Protein AF-0000000079292315 (afdb_homodimer)

Organism: Patiria miniata (NCBI:txid46514)

Nearest PDB structures (foldseek):
  5f2q-assembly1_B  TM=8.464E-01  e=1.801E-10  Bothrops jararacussu
  1wmy-assembly1_A  TM=8.503E-01  e=5.048E-10  Pseudocnus echinatus
  1jzn-assembly2_A  TM=8.333E-01  e=4.438E-10  Crotalus atrox
  4wqq-assembly2_D  TM=8.462E-01  e=4.512E-09  Pseudocnus echinatus
  7qsr-assembly1_A  TM=7.617E-01  e=4.663E-07  Homo sapiens

Solvent-accessible surface area (backbone atoms only — not comparable to full-atom values): 18962 Å² total; per-residue (Å²): 135,84,81,80,78,76,78,76,74,76,73,58,67,44,70,68,56,82,43,64,58,37,48,58,90,82,36,45,61,44,78,37,97,80,67,74,35,46,17,35,32,78,42,64,73,52,32,35,48,53,55,43,42,40,48,20,42,75,72,65,32,16,21,27,74,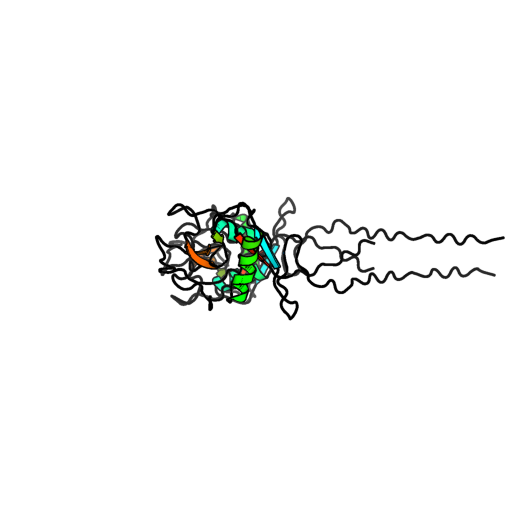56,72,42,71,67,43,45,51,56,64,36,47,64,45,60,79,35,69,76,46,88,44,53,69,36,30,37,39,20,39,30,18,56,91,42,82,89,51,42,21,27,59,72,67,59,49,68,64,87,42,85,50,56,32,92,81,36,68,65,46,71,90,70,25,29,23,32,32,31,29,44,84,78,59,31,29,40,52,33,45,35,47,64,85,87,49,89,39,71,60,27,15,33,32,29,25,28,73,50,40,67,43,73,54,65,54,78,69,134,84,80,78,78,74,79,74,74,75,73,54,67,48,71,66,56,80,42,64,57,37,50,59,90,83,36,44,61,43,78,37,97,80,67,76,34,46,16,36,32,77,42,68,73,54,31,34,49,53,55,44,41,41,48,20,41,75,73,66,31,17,22,27,75,56,72,39,72,67,43,44,52,56,65,37,45,63,48,58,77,35,70,75,47,86,45,53,69,36,29,38,38,20,38,31,19,56,90,41,82,89,49,43,22,27,59,72,69,60,49,68,64,87,44,84,50,57,32,91,81,37,67,65,46,71,90,70,24,30,24,32,32,30,30,44,84,78,60,31,29,39,52,34,47,34,47,64,83,88,50,91,39,72,58,26,14,35,32,30,26,28,72,50,40,67,43,73,55,65,54,78,63

Structure (mmCIF, N/CA/C/O backbone):
data_AF-0000000079292315-model_v1
#
loop_
_entity.id
_entity.type
_entity.pdbx_description
1 polymer 'C-type lectin domain-containing protein'
#
loop_
_atom_site.group_PDB
_atom_site.id
_atom_site.type_symbol
_atom_site.label_atom_id
_atom_site.label_alt_id
_atom_site.label_comp_id
_atom_site.label_asym_id
_atom_site.label_entity_id
_atom_site.label_seq_id
_atom_site.pdbx_PDB_ins_code
_atom_site.Cartn_x
_atom_site.Cartn_y
_atom_site.Cartn_z
_atom_site.occupancy
_atom_site.B_iso_or_equiv
_atom_site.auth_seq_id
_atom_site.auth_comp_id
_atom_site.auth_asym_id
_atom_site.auth_atom_id
_atom_site.pdbx_PDB_model_num
ATOM 1 N N . MET A 1 1 ? 72.312 17.812 -10.516 1 36 1 MET A N 1
ATOM 2 C CA . MET A 1 1 ? 71.375 17.094 -11.32 1 36 1 MET A CA 1
ATOM 3 C C . MET A 1 1 ? 70.125 16.766 -10.492 1 36 1 MET A C 1
ATOM 5 O O . MET A 1 1 ? 70.188 15.984 -9.539 1 36 1 MET A O 1
ATOM 9 N N . MET A 1 2 ? 69.25 17.781 -10.25 1 46.53 2 MET A N 1
ATOM 10 C CA . MET A 1 2 ? 68 17.828 -9.523 1 46.53 2 MET A CA 1
ATOM 11 C C . MET A 1 2 ? 67 16.859 -10.133 1 46.53 2 MET A C 1
ATOM 13 O O . MET A 1 2 ? 66.688 16.922 -11.328 1 46.53 2 MET A O 1
ATOM 17 N N . ASN A 1 3 ? 66.938 15.516 -9.719 1 44.06 3 ASN A N 1
ATOM 18 C CA . ASN A 1 3 ? 66 14.484 -10.055 1 44.06 3 ASN A CA 1
ATOM 19 C C . ASN A 1 3 ? 64.562 14.953 -9.797 1 44.06 3 ASN A C 1
ATOM 21 O O . ASN A 1 3 ? 64.188 15.258 -8.664 1 44.06 3 ASN A O 1
ATOM 25 N N . ARG A 1 4 ? 63.875 15.609 -10.82 1 43.62 4 ARG A N 1
ATOM 26 C CA . ARG A 1 4 ? 62.438 15.875 -10.852 1 43.62 4 ARG A CA 1
ATOM 27 C C . ARG A 1 4 ? 61.656 14.594 -10.656 1 43.62 4 ARG A C 1
ATOM 29 O O . ARG A 1 4 ? 61.719 13.688 -11.484 1 43.62 4 ARG A O 1
ATOM 36 N N . VAL A 1 5 ? 61.438 14.086 -9.422 1 45.72 5 VAL A N 1
ATOM 37 C CA . VAL A 1 5 ? 60.438 13.055 -9.141 1 45.72 5 VAL A CA 1
ATOM 38 C C . VAL A 1 5 ? 59.062 13.492 -9.664 1 45.72 5 VAL A C 1
ATOM 40 O O . VAL A 1 5 ? 58.531 14.5 -9.219 1 45.72 5 VAL A O 1
ATOM 43 N N . LEU A 1 6 ? 58.781 13.32 -10.961 1 42.28 6 LEU A N 1
ATOM 44 C CA . LEU A 1 6 ? 57.406 13.5 -11.445 1 42.28 6 LEU A CA 1
ATOM 45 C C . LEU A 1 6 ? 56.438 12.586 -10.695 1 42.28 6 LEU A C 1
ATOM 47 O O . LEU A 1 6 ? 56.625 11.367 -10.672 1 42.28 6 LEU A O 1
ATOM 51 N N . ILE A 1 7 ? 55.812 13.047 -9.625 1 47.59 7 ILE A N 1
ATOM 52 C CA . ILE A 1 7 ? 54.688 12.391 -8.953 1 47.59 7 ILE A CA 1
ATOM 53 C C . ILE A 1 7 ? 53.562 12.195 -9.938 1 47.59 7 ILE A C 1
ATOM 55 O O . ILE A 1 7 ? 53 13.164 -10.461 1 47.59 7 ILE A O 1
ATOM 59 N N . PHE A 1 8 ? 53.562 11.086 -10.75 1 42.81 8 PHE A N 1
ATOM 60 C CA . PHE A 1 8 ? 52.375 10.719 -11.508 1 42.81 8 PHE A CA 1
ATOM 61 C C . PHE A 1 8 ? 51.188 10.492 -10.578 1 42.81 8 PHE A C 1
ATOM 63 O O . PHE A 1 8 ? 51.188 9.586 -9.742 1 42.81 8 PHE A O 1
ATOM 70 N N . SER A 1 9 ? 50.438 11.523 -10.305 1 43.81 9 SER A N 1
ATOM 71 C CA . SER A 1 9 ? 49.156 11.344 -9.672 1 43.81 9 SER A CA 1
ATOM 72 C C . SER A 1 9 ? 48.281 10.391 -10.469 1 43.81 9 SER A C 1
ATOM 74 O O . SER A 1 9 ? 47.938 10.656 -11.625 1 43.81 9 SER A O 1
ATOM 76 N N . VAL A 1 10 ? 48.406 9.047 -10.273 1 43.81 10 VAL A N 1
ATOM 77 C CA . VAL A 1 10 ? 47.438 8.102 -10.805 1 43.81 10 VAL A CA 1
ATOM 78 C C . VAL A 1 10 ? 46.031 8.586 -10.469 1 43.81 10 VAL A C 1
ATOM 80 O O . VAL A 1 10 ? 45.656 8.664 -9.305 1 43.81 10 VAL A O 1
ATOM 83 N N . LEU A 1 11 ? 45.5 9.484 -11.289 1 44.47 11 LEU A N 1
ATOM 84 C CA . LEU A 1 11 ? 44.062 9.727 -11.25 1 44.47 11 LEU A CA 1
ATOM 85 C C . LEU A 1 11 ? 43.281 8.414 -11.281 1 44.47 11 LEU A C 1
ATOM 87 O O . LEU A 1 11 ? 43.281 7.711 -12.289 1 44.47 11 LEU A O 1
ATOM 91 N N . MET A 1 12 ? 43.281 7.688 -10.227 1 41.59 12 MET A N 1
ATOM 92 C CA . MET A 1 12 ? 42.312 6.605 -10.125 1 41.59 12 MET A CA 1
ATOM 93 C C . MET A 1 12 ? 40.938 7.074 -10.57 1 41.59 12 MET A C 1
ATOM 95 O O . MET A 1 12 ? 40.281 7.848 -9.867 1 41.59 12 MET A O 1
ATOM 99 N N . ALA A 1 13 ? 40.75 7.348 -11.828 1 41.5 13 ALA A N 1
ATOM 100 C CA . ALA A 1 13 ? 39.406 7.457 -12.344 1 41.5 13 ALA A CA 1
ATOM 101 C C . ALA A 1 13 ? 38.562 6.258 -11.922 1 41.5 13 ALA A C 1
ATOM 103 O O . ALA A 1 13 ? 38.781 5.141 -12.391 1 41.5 13 ALA A O 1
ATOM 104 N N . ALA A 1 14 ? 38.188 6.234 -10.625 1 43.25 14 ALA A N 1
ATOM 105 C CA . ALA A 1 14 ? 37.125 5.27 -10.289 1 43.25 14 ALA A CA 1
ATOM 106 C C . ALA A 1 14 ? 36.031 5.254 -11.352 1 43.25 14 ALA A C 1
ATOM 108 O O . ALA A 1 14 ? 35.312 6.238 -11.523 1 43.25 14 ALA A O 1
ATOM 109 N N . LEU A 1 15 ? 36.25 4.699 -12.508 1 43.41 15 LEU A N 1
ATOM 110 C CA . LEU A 1 15 ? 35.125 4.414 -13.422 1 43.41 15 LEU A CA 1
ATOM 111 C C . LEU A 1 15 ? 33.938 3.875 -12.664 1 43.41 15 LEU A C 1
ATOM 113 O O . LEU A 1 15 ? 33.938 2.74 -12.18 1 43.41 15 LEU A O 1
ATOM 117 N N . CYS A 1 16 ? 33.344 4.688 -11.789 1 44.44 16 CYS A N 1
ATOM 118 C CA . CYS A 1 16 ? 32 4.266 -11.414 1 44.44 16 CYS A CA 1
ATOM 119 C C . CYS A 1 16 ? 31.25 3.732 -12.625 1 44.44 16 CYS A C 1
ATOM 121 O O . CYS A 1 16 ? 30.859 4.496 -13.5 1 44.44 16 CYS A O 1
ATOM 123 N N . ALA A 1 17 ? 31.688 2.594 -13.25 1 45.34 17 ALA A N 1
ATOM 124 C CA . ALA A 1 17 ? 30.922 1.979 -14.328 1 45.34 17 ALA A CA 1
ATOM 125 C C . ALA A 1 17 ? 29.422 2.201 -14.133 1 45.34 17 ALA A C 1
ATOM 127 O O . ALA A 1 17 ? 28.938 2.256 -12.992 1 45.34 17 ALA A O 1
ATOM 128 N N . LEU A 1 18 ? 28.766 2.725 -15.07 1 49.47 18 LEU A N 1
ATOM 129 C CA . LEU A 1 18 ? 27.312 2.746 -15.219 1 49.47 18 LEU A CA 1
ATOM 130 C C . LEU A 1 18 ? 26.688 1.568 -14.492 1 49.47 18 LEU A C 1
ATOM 132 O O . LEU A 1 18 ? 26.844 0.418 -14.906 1 49.47 18 LEU A O 1
ATOM 136 N N . ALA A 1 19 ? 26.766 1.626 -13.219 1 52.38 19 ALA A N 1
ATOM 137 C CA . ALA A 1 19 ? 26.156 0.569 -12.422 1 52.38 19 ALA A CA 1
ATOM 138 C C . ALA A 1 19 ? 24.812 0.144 -13.016 1 52.38 19 ALA A C 1
ATOM 140 O O . ALA A 1 19 ? 23.922 0.977 -13.227 1 52.38 19 ALA A O 1
ATOM 141 N N . SER A 1 20 ? 24.719 -0.778 -14.07 1 60.19 20 SER A N 1
ATOM 142 C CA . SER A 1 20 ? 23.469 -1.367 -14.562 1 60.19 20 SER A CA 1
ATOM 143 C C . SER A 1 20 ? 22.531 -1.687 -13.414 1 60.19 20 SER A C 1
ATOM 145 O O . SER A 1 20 ? 22.953 -2.186 -12.375 1 60.19 20 SER A O 1
ATOM 147 N N . ALA A 1 21 ? 21.281 -1.033 -13.461 1 70.62 21 ALA A N 1
ATOM 148 C CA . ALA A 1 21 ? 20.234 -1.377 -12.492 1 70.62 21 ALA A CA 1
ATOM 149 C C . ALA A 1 21 ? 20 -2.883 -12.461 1 70.62 21 ALA A C 1
ATOM 151 O O . ALA A 1 21 ? 19.875 -3.521 -13.516 1 70.62 21 ALA A O 1
ATOM 152 N N . GLY A 1 22 ? 20.344 -3.545 -11.477 1 82.19 22 GLY A N 1
ATOM 153 C CA . GLY A 1 22 ? 20.031 -4.953 -11.273 1 82.19 22 GLY A CA 1
ATOM 154 C C . GLY A 1 22 ? 19.125 -5.203 -10.086 1 82.19 22 GLY A C 1
ATOM 155 O O . GLY A 1 22 ? 18.672 -4.258 -9.438 1 82.19 22 GLY A O 1
ATOM 156 N N . CYS A 1 23 ? 18.703 -6.48 -10.078 1 89.38 23 CYS A N 1
ATOM 157 C CA . CYS A 1 23 ? 17.828 -6.848 -8.969 1 89.38 23 CYS A CA 1
ATOM 158 C C . CYS A 1 23 ? 18.641 -7.055 -7.688 1 89.38 23 CYS A C 1
ATOM 160 O O . CYS A 1 23 ? 19.766 -7.551 -7.727 1 89.38 23 CYS A O 1
ATOM 162 N N . PRO A 1 24 ? 18.109 -6.547 -6.539 1 86.94 24 PRO A N 1
ATOM 163 C CA . PRO A 1 24 ? 18.75 -6.887 -5.262 1 86.94 24 PRO A CA 1
ATOM 164 C C . PRO A 1 24 ? 18.938 -8.391 -5.074 1 86.94 24 PRO A C 1
ATOM 166 O O . PRO A 1 24 ? 18.297 -9.188 -5.773 1 86.94 24 PRO A O 1
ATOM 169 N N . GLU A 1 25 ? 19.766 -8.703 -4.137 1 87.06 25 GLU A N 1
ATOM 170 C CA . GLU A 1 25 ? 20.031 -10.109 -3.85 1 87.06 25 GLU A CA 1
ATOM 171 C C . GLU A 1 25 ? 18.734 -10.844 -3.516 1 87.06 25 GLU A C 1
ATOM 173 O O . GLU A 1 25 ? 17.891 -10.336 -2.768 1 87.06 25 GLU A O 1
ATOM 178 N N . GLY A 1 26 ? 18.547 -12.031 -4.055 1 91.12 26 GLY A N 1
ATOM 179 C CA . GLY A 1 26 ? 17.391 -12.867 -3.777 1 91.12 26 GLY A C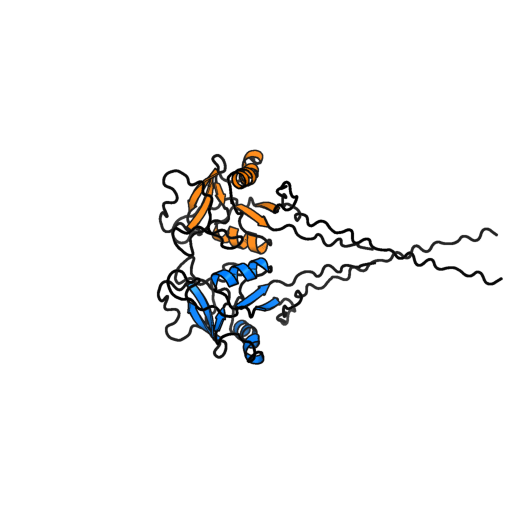A 1
ATOM 180 C C . GLY A 1 26 ? 16.25 -12.672 -4.762 1 91.12 26 GLY A C 1
ATOM 181 O O . GLY A 1 26 ? 15.352 -13.5 -4.855 1 91.12 26 GLY A O 1
ATOM 182 N N . TYR A 1 27 ? 16.328 -11.523 -5.379 1 92.62 27 TYR A N 1
ATOM 183 C CA . TYR A 1 27 ? 15.305 -11.266 -6.387 1 92.62 27 TYR A CA 1
ATOM 184 C C . TYR A 1 27 ? 15.758 -11.758 -7.758 1 92.62 27 TYR A C 1
ATOM 186 O O . TYR A 1 27 ? 16.938 -11.688 -8.086 1 92.62 27 TYR A O 1
ATOM 194 N N . THR A 1 28 ? 14.812 -12.266 -8.5 1 91.44 28 THR A N 1
ATOM 195 C CA . THR A 1 28 ? 15.031 -12.719 -9.867 1 91.44 28 THR A CA 1
ATOM 196 C C . THR A 1 28 ? 14.484 -11.703 -10.867 1 91.44 28 THR A C 1
ATOM 198 O O . THR A 1 28 ? 13.336 -11.266 -10.766 1 91.44 28 THR A O 1
ATOM 201 N N . GLN A 1 29 ? 15.32 -11.312 -11.781 1 90.69 29 GLN A N 1
ATOM 202 C CA . GLN A 1 29 ? 14.875 -10.359 -12.789 1 90.69 29 GLN A CA 1
ATOM 203 C C . GLN A 1 29 ? 14.18 -11.062 -13.945 1 90.69 29 GLN A C 1
ATOM 205 O O . GLN A 1 29 ? 14.688 -12.055 -14.477 1 90.69 29 GLN A O 1
ATOM 210 N N . ARG A 1 30 ? 12.938 -10.555 -14.148 1 89.19 30 ARG A N 1
ATOM 211 C CA . ARG A 1 30 ? 12.281 -11.062 -15.352 1 89.19 30 ARG A CA 1
ATOM 212 C C . ARG A 1 30 ? 12.914 -10.469 -16.609 1 89.19 30 ARG A C 1
ATOM 214 O O . ARG A 1 30 ? 12.992 -9.242 -16.75 1 89.19 30 ARG A O 1
ATOM 221 N N . ASN A 1 31 ? 13.617 -11.211 -17.297 1 75.06 31 ASN A N 1
ATOM 222 C CA . ASN A 1 31 ? 14.258 -10.727 -18.516 1 75.06 31 ASN A CA 1
ATOM 223 C C . ASN A 1 31 ? 13.25 -10.523 -19.641 1 75.06 31 ASN A C 1
ATOM 225 O O . ASN A 1 31 ? 12.453 -11.414 -19.938 1 75.06 31 ASN A O 1
ATOM 229 N N . TRP A 1 32 ? 12.828 -9.25 -19.766 1 64.44 32 TRP A N 1
ATOM 230 C CA . TRP A 1 32 ? 12.078 -8.922 -20.984 1 64.44 32 TRP A CA 1
ATOM 231 C C . TRP A 1 32 ? 13.023 -8.641 -22.141 1 64.44 32 TRP A C 1
ATOM 233 O O . TRP A 1 32 ? 14.195 -8.328 -21.938 1 64.44 32 TRP A O 1
ATOM 243 N N . PRO A 1 33 ? 12.602 -9.055 -23.281 1 54.91 33 PRO A N 1
ATOM 244 C CA . PRO A 1 33 ? 13.484 -8.758 -24.406 1 54.91 33 PRO A CA 1
ATOM 245 C C . PRO A 1 33 ? 14.156 -7.391 -24.297 1 54.91 33 PRO A C 1
ATOM 247 O O . PRO A 1 33 ? 15.312 -7.227 -24.688 1 54.91 33 PRO A O 1
ATOM 250 N N . ASP A 1 34 ? 13.43 -6.508 -23.828 1 51.81 34 ASP A N 1
ATOM 251 C CA . ASP A 1 34 ? 14.039 -5.18 -23.766 1 51.81 34 ASP A CA 1
ATOM 252 C C . ASP A 1 34 ? 14.758 -4.961 -22.438 1 51.81 34 ASP A C 1
ATOM 254 O O . ASP A 1 34 ? 15.281 -3.873 -22.188 1 51.81 34 ASP A O 1
ATOM 258 N N . GLN A 1 35 ? 15.203 -5.914 -21.719 1 52.06 35 GLN A N 1
ATOM 259 C CA . GLN A 1 35 ? 16.062 -5.945 -20.531 1 52.06 35 GLN A CA 1
ATOM 260 C C . GLN A 1 35 ? 15.484 -5.09 -19.406 1 52.06 35 GLN A C 1
ATOM 262 O O . GLN A 1 35 ? 16.188 -4.754 -18.453 1 52.06 35 GLN A O 1
ATOM 267 N N . HIS A 1 36 ? 14.242 -4.66 -19.406 1 64.25 36 HIS A N 1
ATOM 268 C CA . HIS A 1 36 ? 13.75 -3.713 -18.406 1 64.25 36 HIS A CA 1
ATOM 269 C C . HIS A 1 36 ? 12.742 -4.367 -17.469 1 64.25 36 HIS A C 1
ATOM 271 O O . HIS A 1 36 ? 11.945 -3.678 -16.828 1 64.25 36 HIS A O 1
ATOM 277 N N . GLY A 1 37 ? 13.008 -5.699 -17.219 1 86.5 37 GLY A N 1
ATOM 278 C CA . GLY A 1 37 ? 11.961 -6.363 -16.453 1 86.5 37 GLY A CA 1
ATOM 279 C C . GLY A 1 37 ? 12.062 -6.125 -14.961 1 86.5 37 GLY A C 1
ATOM 280 O O . GLY A 1 37 ? 13.133 -5.777 -14.461 1 86.5 37 GLY A O 1
ATOM 281 N N . ASN A 1 38 ? 11.039 -6.277 -14.281 1 92.44 38 ASN A N 1
ATOM 282 C CA . ASN A 1 38 ? 10.977 -6.145 -12.828 1 92.44 38 ASN A CA 1
ATOM 283 C C . ASN A 1 38 ? 11.648 -7.324 -12.125 1 92.44 38 ASN A C 1
ATOM 285 O O . ASN A 1 38 ? 12.016 -8.305 -12.773 1 92.44 38 ASN A O 1
ATOM 289 N N . CYS A 1 39 ? 11.906 -7.133 -10.859 1 94.5 39 CYS A N 1
ATOM 290 C CA . CYS A 1 39 ? 12.5 -8.141 -9.984 1 94.5 39 CYS A CA 1
ATOM 291 C C . CYS A 1 39 ? 11.43 -8.828 -9.141 1 94.5 39 CYS A C 1
ATOM 293 O O . CYS A 1 39 ? 10.531 -8.172 -8.617 1 94.5 39 CYS A O 1
ATOM 295 N N . TYR A 1 40 ? 11.555 -10.164 -9.047 1 95.31 40 TYR A N 1
ATOM 296 C CA . TYR A 1 40 ? 10.555 -10.945 -8.336 1 95.31 40 TYR A CA 1
ATOM 297 C C . TYR A 1 40 ? 11.211 -11.844 -7.293 1 95.31 40 TYR A C 1
ATOM 299 O O . TYR A 1 40 ? 12.297 -12.383 -7.52 1 95.31 40 TYR A O 1
ATOM 307 N N . LYS A 1 41 ? 10.547 -12.047 -6.188 1 94.75 41 LYS A N 1
ATOM 308 C CA . LYS A 1 41 ? 11.008 -12.969 -5.148 1 94.75 41 LYS A CA 1
ATOM 309 C C . LYS A 1 41 ? 9.828 -13.625 -4.438 1 94.75 41 LYS A C 1
ATOM 311 O O . LYS A 1 41 ? 8.844 -12.969 -4.117 1 94.75 41 LYS A O 1
ATOM 316 N N . VAL A 1 42 ? 9.953 -14.883 -4.258 1 94.19 42 VAL A N 1
ATOM 317 C CA . VAL A 1 42 ? 8.984 -15.625 -3.459 1 94.19 42 VAL A CA 1
ATOM 318 C C . VAL A 1 42 ? 9.398 -15.594 -1.988 1 9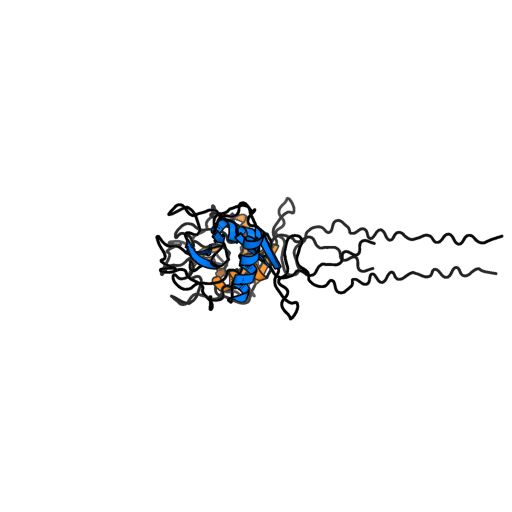4.19 42 VAL A C 1
ATOM 320 O O . VAL A 1 42 ? 10.555 -15.867 -1.656 1 94.19 42 VAL A O 1
ATOM 323 N N . PHE A 1 43 ? 8.492 -15.219 -1.194 1 94.19 43 PHE A N 1
ATOM 324 C CA . PHE A 1 43 ? 8.688 -15.344 0.246 1 94.19 43 PHE A CA 1
ATOM 325 C C . PHE A 1 43 ? 7.895 -16.516 0.797 1 94.19 43 PHE A C 1
ATOM 327 O O . PHE A 1 43 ? 6.672 -16.578 0.664 1 94.19 43 PHE A O 1
ATOM 334 N N . LYS A 1 44 ? 8.602 -17.375 1.442 1 90.38 44 LYS A N 1
ATOM 335 C CA . LYS A 1 44 ? 8.039 -18.656 1.825 1 90.38 44 LYS A CA 1
ATOM 336 C C . LYS A 1 44 ? 7.43 -18.594 3.223 1 90.38 44 LYS A C 1
ATOM 338 O O . LYS A 1 44 ? 6.734 -19.531 3.645 1 90.38 44 LYS A O 1
ATOM 343 N N . ASN A 1 45 ? 7.699 -17.562 3.941 1 90.25 45 ASN A N 1
ATOM 344 C CA . ASN A 1 45 ? 7.016 -17.375 5.215 1 90.25 45 ASN A CA 1
ATOM 345 C C . ASN A 1 45 ? 5.547 -17 5.016 1 90.25 45 ASN A C 1
ATOM 347 O O . ASN A 1 45 ? 5.23 -15.875 4.645 1 90.25 45 ASN A O 1
ATOM 351 N N . ALA A 1 46 ? 4.742 -17.969 5.242 1 92.31 46 ALA A N 1
ATOM 352 C CA . ALA A 1 46 ? 3.311 -17.797 5.004 1 92.31 46 ALA A CA 1
ATOM 353 C C . ALA A 1 46 ? 2.754 -16.609 5.789 1 92.31 46 ALA A C 1
ATOM 355 O O . ALA A 1 46 ? 3.15 -16.375 6.93 1 92.31 46 ALA A O 1
ATOM 356 N N . ALA A 1 47 ? 1.895 -15.867 5.195 1 94.62 47 ALA A N 1
ATOM 357 C CA . ALA A 1 47 ? 1.266 -14.703 5.816 1 94.62 47 ALA A CA 1
ATOM 358 C C . ALA A 1 47 ? -0.14 -14.484 5.266 1 94.62 47 ALA A C 1
ATOM 360 O O . ALA A 1 47 ? -0.511 -15.062 4.242 1 94.62 47 ALA A O 1
ATOM 361 N N . LEU A 1 48 ? -0.909 -13.758 6.051 1 95.12 48 LEU A N 1
ATOM 362 C CA . LEU A 1 48 ? -2.143 -13.219 5.484 1 95.12 48 LEU A CA 1
ATOM 363 C C . LEU A 1 48 ? -1.842 -12.227 4.367 1 95.12 48 LEU A C 1
ATOM 365 O O . LEU A 1 48 ? -0.762 -11.633 4.336 1 95.12 48 LEU A O 1
ATOM 369 N N . TRP A 1 49 ? -2.764 -12.047 3.473 1 96.88 49 TRP A N 1
ATOM 370 C CA . TRP A 1 49 ? -2.541 -11.125 2.363 1 96.88 49 TRP A CA 1
ATOM 371 C C . TRP A 1 49 ? -2.15 -9.742 2.871 1 96.88 49 TRP A C 1
ATOM 373 O O . TRP A 1 49 ? -1.227 -9.117 2.346 1 96.88 49 TRP A O 1
ATOM 383 N N . PHE A 1 50 ? -2.891 -9.359 3.891 1 93.94 50 PHE A N 1
ATOM 384 C CA . PHE A 1 50 ? -2.678 -8.023 4.438 1 93.94 50 PHE A CA 1
ATOM 385 C C . PHE A 1 50 ? -1.241 -7.859 4.922 1 93.94 50 PHE A C 1
ATOM 387 O O . PHE A 1 50 ? -0.588 -6.859 4.621 1 93.94 50 PHE A O 1
ATOM 394 N N . HIS A 1 51 ? -0.734 -8.781 5.586 1 94.06 51 HIS A N 1
ATOM 395 C CA . HIS A 1 51 ? 0.638 -8.742 6.082 1 94.06 51 HIS A CA 1
ATOM 396 C C . HIS A 1 51 ? 1.64 -8.875 4.941 1 94.06 51 HIS A C 1
ATOM 398 O O . HIS A 1 51 ? 2.678 -8.211 4.941 1 94.06 51 HIS A O 1
ATOM 404 N N . ALA A 1 52 ? 1.335 -9.727 3.988 1 96.88 52 ALA A N 1
ATOM 405 C CA . ALA A 1 52 ? 2.197 -9.898 2.822 1 96.88 52 ALA A CA 1
ATOM 406 C C . ALA A 1 52 ? 2.352 -8.586 2.057 1 96.88 52 ALA A C 1
ATOM 408 O O . ALA A 1 52 ? 3.453 -8.234 1.621 1 96.88 52 ALA A O 1
ATOM 409 N N . ASP A 1 53 ? 1.248 -7.898 1.892 1 96.25 53 ASP A N 1
ATOM 410 C CA . ASP A 1 53 ? 1.264 -6.621 1.189 1 96.25 53 ASP A CA 1
ATOM 411 C C . ASP A 1 53 ? 2.193 -5.625 1.882 1 96.25 53 ASP A C 1
ATOM 413 O O . ASP A 1 53 ? 3.027 -4.992 1.231 1 96.25 53 ASP A O 1
ATOM 417 N N . HIS A 1 54 ? 2.084 -5.539 3.199 1 92.81 54 HIS A N 1
ATOM 418 C CA . HIS A 1 54 ? 2.922 -4.598 3.936 1 92.81 54 HIS A CA 1
ATOM 419 C C . HIS A 1 54 ? 4.379 -5.051 3.95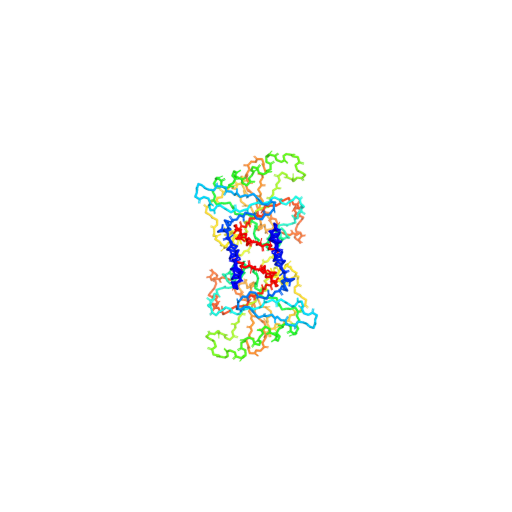3 1 92.81 54 HIS A C 1
ATOM 421 O O . HIS A 1 54 ? 5.289 -4.227 3.934 1 92.81 54 HIS A O 1
ATOM 427 N N . PHE A 1 55 ? 4.543 -6.332 3.984 1 94.31 55 PHE A N 1
ATOM 428 C CA . PHE A 1 55 ? 5.902 -6.859 3.947 1 94.31 55 PHE A CA 1
ATOM 429 C C . PHE A 1 55 ? 6.594 -6.477 2.645 1 94.31 55 PHE A C 1
ATOM 431 O O . PHE A 1 55 ? 7.727 -5.984 2.656 1 94.31 55 PHE A O 1
ATOM 438 N N . CYS A 1 56 ? 5.914 -6.699 1.506 1 96.56 56 CYS A N 1
ATOM 439 C CA . CYS A 1 56 ? 6.512 -6.375 0.215 1 96.56 56 CYS A CA 1
ATOM 440 C C . CYS A 1 56 ? 6.816 -4.887 0.114 1 96.56 56 CYS A C 1
ATOM 442 O O . CYS A 1 56 ? 7.832 -4.496 -0.46 1 96.56 56 CYS A O 1
ATOM 444 N N . ARG A 1 57 ? 5.992 -4.102 0.672 1 92.19 57 ARG A N 1
ATOM 445 C CA . ARG A 1 57 ? 6.234 -2.664 0.688 1 92.19 57 ARG A CA 1
ATOM 446 C C . ARG A 1 57 ? 7.48 -2.328 1.5 1 92.19 57 ARG A C 1
ATOM 448 O O . ARG A 1 57 ? 8.32 -1.539 1.062 1 92.19 57 ARG A O 1
ATOM 455 N N . ALA A 1 58 ? 7.582 -2.91 2.629 1 88.31 58 ALA A N 1
ATOM 456 C CA . ALA A 1 58 ? 8.734 -2.686 3.49 1 88.31 58 ALA A CA 1
ATOM 457 C C . ALA A 1 58 ? 10.023 -3.141 2.809 1 88.31 58 ALA A C 1
ATOM 459 O O . ALA A 1 58 ? 11.094 -2.562 3.031 1 88.31 58 ALA A O 1
ATOM 460 N N . ASP A 1 59 ? 9.891 -4.094 1.928 1 90.44 59 ASP A N 1
ATOM 461 C CA . ASP A 1 59 ? 11.055 -4.633 1.229 1 90.44 59 ASP A CA 1
ATOM 462 C C . ASP A 1 59 ? 11.383 -3.799 -0.008 1 90.44 59 ASP A C 1
ATOM 464 O O . ASP A 1 59 ? 12.336 -4.098 -0.729 1 90.44 59 ASP A O 1
ATOM 468 N N . GLY A 1 60 ? 10.617 -2.811 -0.225 1 88 60 GLY A N 1
ATOM 469 C CA . GLY A 1 60 ? 10.93 -1.878 -1.297 1 88 60 GLY A CA 1
ATOM 470 C C . GLY A 1 60 ? 10.141 -2.145 -2.566 1 88 60 GLY A C 1
ATOM 471 O O . GLY A 1 60 ? 10.461 -1.603 -3.627 1 88 60 GLY A O 1
ATOM 472 N N . GLY A 1 61 ? 9.156 -3.002 -2.453 1 94.44 61 GLY A N 1
ATOM 473 C CA . GLY A 1 61 ? 8.359 -3.367 -3.615 1 94.44 61 GLY A CA 1
ATOM 474 C C . GLY A 1 61 ? 6.875 -3.451 -3.32 1 94.44 61 GLY A C 1
ATOM 475 O O . GLY A 1 61 ? 6.324 -2.6 -2.617 1 94.44 61 GLY A O 1
ATOM 476 N N . TRP A 1 62 ? 6.199 -4.371 -3.994 1 96.25 62 TRP A N 1
ATOM 477 C CA . TRP A 1 62 ? 4.766 -4.605 -3.883 1 96.25 62 TRP A CA 1
ATOM 478 C C . TRP A 1 62 ? 4.426 -6.062 -4.191 1 96.25 62 TRP A C 1
ATOM 480 O O . TRP A 1 62 ? 5.238 -6.785 -4.773 1 96.25 62 TRP A O 1
ATOM 490 N N . LEU A 1 63 ? 3.262 -6.508 -3.701 1 97.69 63 LEU A N 1
ATOM 491 C CA . LEU A 1 63 ? 2.787 -7.809 -4.16 1 97.69 63 LEU A CA 1
ATOM 492 C C . LEU A 1 63 ? 2.693 -7.848 -5.684 1 97.69 63 LEU A C 1
ATOM 494 O O . LEU A 1 63 ? 2.229 -6.887 -6.305 1 97.69 63 LEU A O 1
ATOM 498 N N . ALA A 1 64 ? 3.033 -8.93 -6.242 1 97.94 64 ALA A N 1
ATOM 499 C CA . ALA A 1 64 ? 3.324 -9.031 -7.668 1 97.94 64 ALA A CA 1
ATOM 500 C C . ALA A 1 64 ? 2.082 -8.734 -8.508 1 97.94 64 ALA A C 1
ATOM 502 O O . ALA A 1 64 ? 0.97 -9.117 -8.133 1 97.94 64 ALA A O 1
ATOM 503 N N . THR A 1 65 ? 2.371 -8.125 -9.609 1 97.44 65 THR A N 1
ATOM 504 C CA . THR A 1 65 ? 1.358 -7.832 -10.617 1 97.44 65 THR A CA 1
ATOM 505 C C . THR A 1 65 ? 1.338 -8.914 -11.688 1 97.44 65 THR A C 1
ATOM 507 O O . THR A 1 65 ? 2.393 -9.383 -12.133 1 97.44 65 THR A O 1
ATOM 510 N N . ILE A 1 66 ? 0.166 -9.367 -12.078 1 97.19 66 ILE A N 1
ATOM 511 C CA . ILE A 1 66 ? -0.007 -10.25 -13.227 1 97.19 66 ILE A CA 1
ATOM 512 C C . ILE A 1 66 ? -0.806 -9.539 -14.312 1 97.19 66 ILE A C 1
ATOM 514 O O . ILE A 1 66 ? -2.037 -9.484 -14.25 1 97.19 66 ILE A O 1
ATOM 518 N N . SER A 1 67 ? -0.078 -9.078 -15.305 1 95.06 67 SER A N 1
ATOM 519 C CA . SER A 1 67 ? -0.72 -8.203 -16.281 1 95.06 67 SER A CA 1
ATOM 520 C C . SER A 1 67 ? -1.159 -8.984 -17.516 1 95.06 67 SER A C 1
ATOM 522 O O . SER A 1 67 ? -1.945 -8.492 -18.328 1 95.06 67 SER A O 1
ATOM 524 N N . ASP A 1 68 ? -0.644 -10.117 -17.703 1 95.56 68 ASP A N 1
ATOM 525 C CA . ASP A 1 68 ? -1.005 -10.961 -18.844 1 95.56 68 ASP A CA 1
ATOM 526 C C . ASP A 1 68 ? -0.628 -12.422 -18.578 1 95.56 68 ASP A C 1
ATOM 528 O O . ASP A 1 68 ? -0.152 -12.758 -17.5 1 95.56 68 ASP A O 1
ATOM 532 N N . GLU A 1 69 ? -0.953 -13.234 -19.578 1 95.5 69 GLU A N 1
ATOM 533 C CA . GLU A 1 69 ? -0.709 -14.664 -19.438 1 95.5 69 GLU A CA 1
ATOM 534 C C . GLU A 1 69 ? 0.774 -14.953 -19.219 1 95.5 69 GLU A C 1
ATOM 536 O O . GLU A 1 69 ? 1.136 -15.844 -18.453 1 95.5 69 GLU A O 1
ATOM 541 N N . ASP A 1 70 ? 1.634 -14.195 -19.859 1 93.25 70 ASP A N 1
ATOM 542 C CA . ASP A 1 70 ? 3.074 -14.398 -19.734 1 93.25 70 ASP A CA 1
ATOM 543 C C . ASP A 1 70 ? 3.555 -14.062 -18.328 1 93.25 70 ASP A C 1
ATOM 545 O O . ASP A 1 70 ? 4.391 -14.781 -17.766 1 93.25 70 ASP A O 1
ATOM 549 N N . ASP A 1 71 ? 3.002 -13.008 -17.812 1 93.06 71 ASP A N 1
ATOM 550 C CA . ASP A 1 71 ? 3.322 -12.664 -16.438 1 93.06 71 ASP A CA 1
ATOM 551 C C . ASP A 1 71 ? 2.916 -13.781 -15.477 1 93.06 71 ASP A C 1
ATOM 553 O O . ASP A 1 71 ? 3.686 -14.156 -14.586 1 93.06 71 ASP A O 1
ATOM 557 N N . GLY A 1 72 ? 1.685 -14.281 -15.719 1 95 72 GLY A N 1
ATOM 558 C CA . GLY A 1 72 ? 1.194 -15.367 -14.883 1 95 72 GLY A CA 1
ATOM 559 C C . GLY A 1 72 ? 2.074 -16.594 -14.93 1 95 72 GLY A C 1
ATOM 560 O O . GLY A 1 72 ? 2.355 -17.203 -13.898 1 95 72 GLY A O 1
ATOM 561 N N . ALA A 1 73 ? 2.48 -16.938 -16.125 1 93.44 73 ALA A N 1
ATOM 562 C CA . ALA A 1 73 ? 3.346 -18.094 -16.281 1 93.44 73 ALA A CA 1
ATOM 563 C C . ALA A 1 73 ? 4.688 -17.891 -15.586 1 93.44 73 ALA A C 1
ATOM 565 O O . ALA A 1 73 ? 5.207 -18.797 -14.938 1 93.44 73 ALA A O 1
ATOM 566 N N . PHE A 1 74 ? 5.219 -16.734 -15.719 1 92.56 74 PHE A N 1
ATOM 567 C CA . PHE A 1 74 ? 6.504 -16.438 -15.102 1 92.56 74 PHE A CA 1
ATOM 568 C C . PHE A 1 74 ? 6.41 -16.516 -13.586 1 92.56 74 PHE A C 1
ATOM 570 O O . PHE A 1 74 ? 7.215 -17.203 -12.945 1 92.56 74 PHE A O 1
ATOM 577 N N . VAL A 1 75 ? 5.43 -15.836 -13 1 93.56 75 VAL A N 1
ATOM 578 C CA . VAL A 1 75 ? 5.262 -15.812 -11.547 1 93.56 75 VAL A CA 1
ATOM 579 C C . VAL A 1 75 ? 5.016 -17.234 -11.039 1 93.56 75 VAL A C 1
ATOM 581 O O . VAL A 1 75 ? 5.59 -17.641 -10.031 1 93.56 75 VAL A O 1
ATOM 584 N N . ASN A 1 76 ? 4.258 -17.969 -11.75 1 92.62 76 ASN A N 1
ATOM 585 C CA . ASN A 1 76 ? 3.922 -19.328 -11.344 1 92.62 76 ASN A CA 1
ATOM 586 C C . ASN A 1 76 ? 5.133 -20.25 -11.43 1 92.62 76 ASN A C 1
ATOM 588 O O . ASN A 1 76 ? 5.18 -21.281 -10.758 1 92.62 76 ASN A O 1
ATOM 592 N N . SER A 1 77 ? 6.047 -19.953 -12.266 1 90.81 77 SER A N 1
ATOM 593 C CA . SER A 1 77 ? 7.207 -20.812 -12.469 1 90.81 77 SER A CA 1
ATOM 594 C C . SER A 1 77 ? 8.031 -20.953 -11.195 1 90.81 77 SER A C 1
ATOM 596 O O . SER A 1 77 ? 8.773 -21.922 -11.031 1 90.81 77 SER A O 1
ATOM 598 N N . PHE A 1 78 ? 7.902 -20 -10.32 1 88.62 78 PHE A N 1
ATOM 599 C CA . PHE A 1 78 ? 8.625 -20.062 -9.055 1 88.62 78 PHE A CA 1
ATOM 600 C C . PHE A 1 78 ? 8.141 -21.234 -8.219 1 88.62 78 PHE A C 1
ATOM 602 O O . PHE A 1 78 ? 8.844 -21.688 -7.316 1 88.62 78 PHE A O 1
ATOM 609 N N . PHE A 1 79 ? 6.949 -21.688 -8.453 1 87.06 79 PHE A N 1
ATOM 610 C CA . PHE A 1 79 ? 6.312 -22.688 -7.602 1 87.06 79 PHE A CA 1
ATOM 611 C C . PHE A 1 79 ? 6.352 -24.062 -8.266 1 87.06 79 PHE A C 1
ATOM 613 O O . PHE A 1 79 ? 6.176 -25.078 -7.594 1 87.06 79 PHE A O 1
ATOM 620 N N . ILE A 1 80 ? 6.406 -24.047 -9.531 1 75.25 80 ILE A N 1
ATOM 621 C CA . ILE A 1 80 ? 6.488 -25.328 -10.227 1 75.25 80 ILE A CA 1
ATOM 622 C C . ILE A 1 80 ? 7.812 -26.016 -9.898 1 75.25 80 ILE A C 1
ATOM 624 O O . ILE A 1 80 ? 7.848 -27.219 -9.625 1 75.25 80 ILE A O 1
ATOM 628 N N . SER A 1 81 ? 8.906 -25.141 -10.109 1 61.31 81 SER A N 1
ATOM 629 C CA . SER A 1 81 ? 10.211 -25.766 -9.898 1 61.31 81 SER A CA 1
ATOM 630 C C . SER A 1 81 ? 10.477 -26 -8.414 1 61.31 81 SER A C 1
ATOM 632 O O . SER A 1 81 ? 11.336 -26.797 -8.055 1 61.31 81 SER A O 1
ATOM 634 N N . ASN A 1 82 ? 9.805 -25.266 -7.539 1 56.69 82 ASN A N 1
ATOM 635 C CA . ASN A 1 82 ? 10.055 -25.344 -6.102 1 56.69 82 ASN A CA 1
ATOM 636 C C . ASN A 1 82 ? 9.031 -26.234 -5.402 1 56.69 82 ASN A C 1
ATOM 638 O O . ASN A 1 82 ? 8.578 -25.922 -4.301 1 56.69 82 ASN A O 1
ATOM 642 N N . ARG A 1 83 ? 8.648 -27.281 -6.078 1 54.12 83 ARG A N 1
ATOM 643 C CA . ARG A 1 83 ? 7.719 -28.219 -5.465 1 54.12 83 ARG A CA 1
ATOM 644 C C . ARG A 1 83 ? 8.148 -28.578 -4.047 1 54.12 83 ARG A C 1
ATOM 646 O O . ARG A 1 83 ? 7.383 -29.172 -3.289 1 54.12 83 ARG A O 1
ATOM 653 N N . GLY A 1 84 ? 9.25 -28.203 -3.773 1 51.88 84 GLY A N 1
ATOM 654 C CA . GLY A 1 84 ? 9.711 -28.547 -2.439 1 51.88 84 GLY A CA 1
ATOM 655 C C . GLY A 1 84 ? 9.438 -27.469 -1.413 1 51.88 84 GLY A C 1
ATOM 656 O O . GLY A 1 84 ? 9.766 -27.625 -0.235 1 51.88 84 GLY A O 1
ATOM 657 N N . TYR A 1 85 ? 9.117 -26.375 -1.988 1 52.88 85 TYR A N 1
ATOM 658 C CA . TYR A 1 85 ? 8.938 -25.359 -0.95 1 52.88 85 TYR A CA 1
ATOM 659 C C . TYR A 1 85 ? 7.57 -25.516 -0.288 1 52.88 85 TYR A C 1
ATOM 661 O O . TYR A 1 85 ? 6.629 -26.031 -0.894 1 52.88 85 TYR A O 1
ATOM 669 N N . SER A 1 86 ? 7.734 -25.469 0.978 1 61.25 86 SER A N 1
ATOM 670 C CA . SER A 1 86 ? 6.629 -25.531 1.932 1 61.25 86 SER A CA 1
ATOM 671 C C . SER A 1 86 ? 5.535 -24.531 1.569 1 61.25 86 SER A C 1
ATOM 673 O O . SER A 1 86 ? 4.59 -24.344 2.336 1 61.25 86 SER A O 1
ATOM 675 N N . CYS A 1 87 ? 5.688 -24.047 0.259 1 69.88 87 CYS A N 1
ATOM 676 C CA . CYS A 1 87 ? 4.586 -23.125 -0.035 1 69.88 87 CYS A CA 1
ATOM 677 C C . CYS 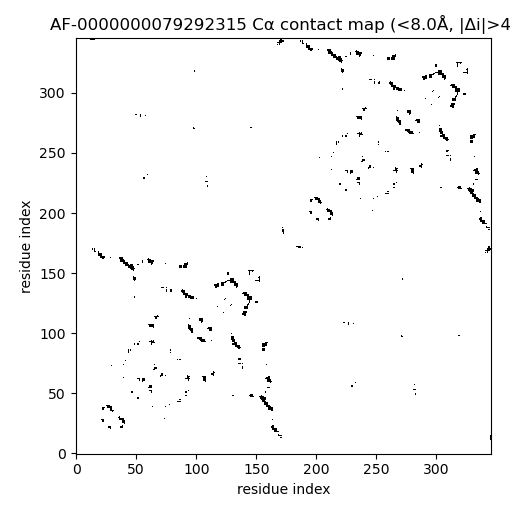A 1 87 ? 3.33 -23.906 -0.417 1 69.88 87 CYS A C 1
ATOM 679 O O . CYS A 1 87 ? 3.414 -24.984 -0.99 1 69.88 87 CYS A O 1
ATOM 681 N N . ASN A 1 88 ? 2.195 -23.453 0.059 1 72.62 88 ASN A N 1
ATOM 682 C CA . ASN A 1 88 ? 0.886 -24.047 -0.218 1 72.62 88 ASN A CA 1
ATOM 683 C C . ASN A 1 88 ? 0.561 -24 -1.709 1 72.62 88 ASN A C 1
ATOM 685 O O . ASN A 1 88 ? 1.334 -23.469 -2.504 1 72.62 88 ASN A O 1
ATOM 689 N N . ASP A 1 89 ? -0.428 -24.797 -2.105 1 87.56 89 ASP A N 1
ATOM 690 C CA . ASP A 1 89 ? -0.956 -24.875 -3.463 1 87.56 89 ASP A CA 1
ATOM 691 C C . ASP A 1 89 ? -1.456 -23.516 -3.938 1 87.56 89 ASP A C 1
ATOM 693 O O . ASP A 1 89 ? -1.922 -23.375 -5.07 1 87.56 89 ASP A O 1
ATOM 697 N N . TRP A 1 90 ? -1.33 -22.547 -3.066 1 93.31 90 TRP A N 1
ATOM 698 C CA . TRP A 1 90 ? -1.786 -21.203 -3.373 1 93.31 90 TRP A CA 1
ATOM 699 C C . TRP A 1 90 ? -0.759 -20.156 -2.928 1 93.31 90 TRP A C 1
ATOM 701 O O . TRP A 1 90 ? 0.02 -20.406 -2.004 1 93.31 90 TRP A O 1
ATOM 711 N N . TYR A 1 91 ? -0.757 -19.016 -3.611 1 95.5 91 TYR A N 1
ATOM 712 C CA . TYR A 1 91 ? 0.109 -17.922 -3.203 1 95.5 91 TYR A CA 1
ATOM 713 C C . TYR A 1 91 ? -0.565 -16.578 -3.443 1 95.5 91 TYR A C 1
ATOM 715 O O . TYR A 1 91 ? -1.483 -16.469 -4.262 1 95.5 91 TYR A O 1
ATOM 723 N N . TRP A 1 92 ? -0.097 -15.57 -2.65 1 97.69 92 TRP A N 1
ATOM 724 C CA . TRP A 1 92 ? -0.665 -14.234 -2.777 1 97.69 92 TRP A CA 1
ATOM 725 C C . TRP A 1 92 ? 0.015 -13.461 -3.898 1 97.69 92 TRP A C 1
ATOM 727 O O . TRP A 1 92 ? 1.233 -13.539 -4.066 1 97.69 92 TRP A O 1
ATOM 737 N N . VAL A 1 93 ? -0.755 -12.68 -4.629 1 98.44 93 VAL A N 1
ATOM 738 C CA . VAL A 1 93 ? -0.27 -11.609 -5.492 1 98.44 93 VAL A CA 1
ATOM 739 C C . VAL A 1 93 ? -1.024 -10.312 -5.184 1 98.44 93 VAL A C 1
ATOM 741 O O . VAL A 1 93 ? -1.867 -10.281 -4.281 1 98.44 93 VAL A O 1
ATOM 744 N N . GLY A 1 94 ? -0.674 -9.219 -5.828 1 98.12 94 GLY A N 1
ATOM 745 C CA . GLY A 1 94 ? -1.037 -7.879 -5.395 1 98.12 94 GLY A CA 1
ATOM 746 C C . GLY A 1 94 ? -2.428 -7.465 -5.836 1 98.12 94 GLY A C 1
ATOM 747 O O . GLY A 1 94 ? -2.76 -6.277 -5.828 1 98.12 94 GLY A O 1
ATOM 748 N N . GLY A 1 95 ? -3.367 -8.227 -6.188 1 97.81 95 GLY A N 1
ATOM 749 C CA . GLY A 1 95 ? -4.711 -7.855 -6.605 1 97.81 95 GLY A CA 1
ATOM 750 C C . GLY A 1 95 ? -5.668 -7.672 -5.445 1 97.81 95 GLY A C 1
ATOM 751 O O . GLY A 1 95 ? -5.68 -8.469 -4.508 1 97.81 95 GLY A O 1
ATOM 752 N N . THR A 1 96 ? -6.434 -6.527 -5.445 1 96.44 96 THR A N 1
ATOM 753 C CA . THR A 1 96 ? -7.445 -6.281 -4.426 1 96.44 96 THR A CA 1
ATOM 754 C C . THR A 1 96 ? -8.602 -5.461 -4.996 1 96.44 96 THR A C 1
ATOM 756 O O . THR A 1 96 ? -8.406 -4.641 -5.891 1 96.44 96 THR A O 1
ATOM 759 N N . ASP A 1 97 ? -9.766 -5.691 -4.516 1 95.19 97 ASP A N 1
ATOM 760 C CA . ASP A 1 97 ? -10.914 -4.844 -4.844 1 95.19 97 ASP A CA 1
ATOM 761 C C . ASP A 1 97 ? -11.539 -4.262 -3.584 1 95.19 97 ASP A C 1
ATOM 763 O O . ASP A 1 97 ? -12.75 -4.008 -3.549 1 95.19 97 ASP A O 1
ATOM 767 N N . ALA A 1 98 ? -10.68 -4.055 -2.58 1 89.5 98 ALA A N 1
ATOM 768 C CA . ALA A 1 98 ? -11.125 -3.537 -1.289 1 89.5 98 ALA A CA 1
ATOM 769 C C . ALA A 1 98 ? -11.664 -2.117 -1.426 1 89.5 98 ALA A C 1
ATOM 771 O O . ALA A 1 98 ? -12.578 -1.719 -0.692 1 89.5 98 ALA A O 1
ATOM 772 N N . LEU A 1 99 ? -11.062 -1.339 -2.367 1 85.88 99 LEU A N 1
ATOM 773 C CA . LEU A 1 99 ? -11.492 0.046 -2.537 1 85.88 99 LEU A CA 1
ATOM 774 C C . LEU A 1 99 ? -12.922 0.112 -3.076 1 85.88 99 LEU A C 1
ATOM 776 O O . LEU A 1 99 ? -13.75 0.854 -2.553 1 85.88 99 LEU A O 1
ATOM 780 N N . HIS A 1 100 ? -13.148 -0.64 -4.121 1 86.5 100 HIS A N 1
ATOM 781 C CA . HIS A 1 100 ? -14.453 -0.81 -4.75 1 86.5 100 HIS A CA 1
ATOM 782 C C . HIS A 1 100 ? -14.68 -2.26 -5.164 1 86.5 100 HIS A C 1
ATOM 784 O O . HIS A 1 100 ? -14.008 -2.766 -6.062 1 86.5 100 HIS A O 1
ATOM 790 N N . GLU A 1 101 ? -15.688 -2.832 -4.461 1 90.06 101 GLU A N 1
ATOM 791 C CA . GLU A 1 101 ? -15.977 -4.23 -4.762 1 90.06 101 GLU A CA 1
ATOM 792 C C . GLU A 1 101 ? -16.203 -4.438 -6.254 1 90.06 101 GLU A C 1
ATOM 794 O O . GLU A 1 101 ? -16.969 -3.703 -6.883 1 90.06 101 GLU A O 1
ATOM 799 N N . GLY A 1 102 ? -15.5 -5.395 -6.812 1 94.69 102 GLY A N 1
ATOM 800 C CA . GLY A 1 102 ? -15.656 -5.742 -8.219 1 94.69 102 GLY A CA 1
ATOM 801 C C . GLY A 1 102 ? -14.641 -5.074 -9.117 1 94.69 102 GLY A C 1
ATOM 802 O O . GLY A 1 102 ? -14.461 -5.48 -10.266 1 94.69 102 GLY A O 1
ATOM 803 N N . ILE A 1 103 ? -14 -4.051 -8.586 1 94.12 103 ILE A N 1
ATOM 804 C CA . ILE A 1 103 ? -12.953 -3.377 -9.336 1 94.12 103 ILE A CA 1
ATOM 805 C C . ILE A 1 103 ? -11.586 -3.758 -8.773 1 94.12 103 ILE A C 1
ATOM 807 O O . ILE A 1 103 ? -11.141 -3.193 -7.773 1 94.12 103 ILE A O 1
ATOM 811 N N . TRP A 1 104 ? -10.93 -4.668 -9.523 1 97.62 104 TRP A N 1
ATOM 812 C CA . TRP A 1 104 ? -9.664 -5.195 -9.031 1 97.62 104 TRP A CA 1
ATOM 813 C C . TRP A 1 104 ? -8.5 -4.324 -9.484 1 97.62 104 TRP A C 1
ATOM 815 O O . TRP A 1 104 ? -8.406 -3.967 -10.656 1 97.62 104 TRP A O 1
ATOM 825 N N . ARG A 1 105 ? -7.645 -3.988 -8.508 1 95.5 105 ARG A N 1
ATOM 826 C CA . ARG A 1 105 ? -6.508 -3.109 -8.75 1 95.5 105 ARG A CA 1
ATOM 827 C C . ARG A 1 105 ? -5.203 -3.762 -8.297 1 95.5 105 ARG A C 1
ATOM 829 O O . ARG A 1 105 ? -5.203 -4.598 -7.387 1 95.5 105 ARG A O 1
ATOM 836 N N . TRP A 1 106 ? -4.16 -3.34 -8.945 1 97.19 106 TRP A N 1
ATOM 837 C CA . TRP A 1 106 ? -2.84 -3.855 -8.602 1 97.19 106 TRP A CA 1
ATOM 838 C C . TRP A 1 106 ? -2.154 -2.959 -7.574 1 97.19 106 TRP A C 1
ATOM 840 O O . TRP A 1 106 ? -2.26 -1.731 -7.645 1 97.19 106 TRP A O 1
ATOM 850 N N . GLN A 1 107 ? -1.395 -3.574 -6.699 1 95.38 107 GLN A N 1
ATOM 851 C CA . GLN A 1 107 ? -0.712 -2.871 -5.617 1 95.38 107 GLN A CA 1
ATOM 852 C C . GLN A 1 107 ? 0.438 -2.021 -6.152 1 95.38 107 GLN A C 1
ATOM 854 O O . GLN A 1 107 ? 0.904 -1.102 -5.477 1 95.38 107 GLN A O 1
ATOM 859 N N . GLN A 1 108 ? 0.883 -2.359 -7.352 1 92.94 108 GLN A N 1
ATOM 860 C CA . GLN A 1 108 ? 2.012 -1.645 -7.938 1 92.94 108 GLN A CA 1
ATOM 861 C C . GLN A 1 108 ? 1.69 -0.165 -8.125 1 92.94 108 GLN A C 1
ATOM 863 O O . GLN A 1 108 ? 2.475 0.701 -7.73 1 92.94 108 GLN A O 1
ATOM 868 N N . ASP A 1 109 ? 0.487 0.091 -8.719 1 91.69 109 ASP A N 1
ATOM 869 C CA . ASP A 1 109 ? 0.22 1.477 -9.094 1 91.69 109 ASP A CA 1
ATOM 870 C C . ASP A 1 109 ? -1.272 1.788 -9.023 1 91.69 109 ASP A C 1
ATOM 872 O O . ASP A 1 109 ? -1.705 2.877 -9.406 1 91.69 109 ASP A O 1
ATOM 876 N N . GLY A 1 110 ? -2.008 0.84 -8.562 1 92.75 110 GLY A N 1
ATOM 877 C CA . GLY A 1 110 ? -3.439 1.055 -8.43 1 92.75 110 GLY A CA 1
ATOM 878 C C . GLY A 1 110 ? -4.195 0.876 -9.734 1 92.75 110 GLY A C 1
ATOM 879 O O . GLY A 1 110 ? -5.41 1.087 -9.789 1 92.75 110 GLY A O 1
ATOM 880 N N . SER A 1 111 ? -3.533 0.458 -10.781 1 94.06 111 SER A N 1
ATOM 881 C CA . SER A 1 111 ? -4.211 0.266 -12.055 1 94.06 111 SER A CA 1
ATOM 882 C C . SER A 1 111 ? -5.227 -0.869 -11.977 1 94.06 111 SER A C 1
ATOM 884 O O . SER A 1 111 ? -5.031 -1.834 -11.242 1 94.06 111 SER A O 1
ATOM 886 N N . VAL A 1 112 ? -6.266 -0.695 -12.773 1 95.56 112 VAL A N 1
ATOM 887 C CA . VAL A 1 112 ? -7.305 -1.716 -12.836 1 95.56 112 VAL A CA 1
ATOM 888 C C . VAL A 1 112 ? -6.809 -2.918 -13.633 1 95.56 112 VAL A C 1
ATOM 890 O O . VAL A 1 112 ? -6.176 -2.756 -14.68 1 95.56 112 VAL A O 1
ATOM 893 N N . ALA A 1 113 ? -7.074 -4.07 -13.109 1 97.69 113 ALA A N 1
ATOM 894 C CA . ALA A 1 113 ? -6.68 -5.293 -13.805 1 97.69 113 ALA A CA 1
ATOM 895 C C . ALA A 1 113 ? -7.414 -5.43 -15.141 1 97.69 113 ALA A C 1
ATOM 897 O O . ALA A 1 113 ? -8.648 -5.367 -15.188 1 97.69 113 ALA A O 1
ATOM 898 N N . THR A 1 114 ? -6.641 -5.621 -16.203 1 97.38 114 THR A N 1
ATOM 899 C CA . THR A 1 114 ? -7.23 -5.812 -17.531 1 97.38 114 THR A CA 1
ATOM 900 C C . THR A 1 114 ? -7.148 -7.273 -17.953 1 97.38 114 THR A C 1
ATOM 902 O O . THR A 1 114 ? -7.812 -7.691 -18.906 1 97.38 114 THR A O 1
ATOM 905 N N . TYR A 1 115 ? -6.328 -8.023 -17.406 1 97.88 115 TYR A N 1
ATOM 906 C CA . TYR A 1 115 ? -6.223 -9.469 -17.531 1 97.88 115 TYR A CA 1
ATOM 907 C C . TYR A 1 115 ? -6.668 -10.156 -16.25 1 97.88 115 TYR A C 1
ATOM 909 O O . TYR A 1 115 ? -6.328 -9.719 -15.141 1 97.88 115 TYR A O 1
ATOM 917 N N . THR A 1 116 ? -7.492 -11.164 -16.391 1 98.38 116 THR A N 1
ATOM 918 C CA . THR A 1 116 ? -7.859 -11.977 -15.234 1 98.38 116 THR A CA 1
ATOM 919 C C . THR A 1 116 ? -7.84 -13.461 -15.594 1 98.38 116 THR A C 1
ATOM 921 O O . THR A 1 116 ? -7.914 -13.828 -16.766 1 98.38 116 THR A O 1
ATOM 924 N N . ASN A 1 117 ? -7.617 -14.305 -14.602 1 98.56 117 ASN A N 1
ATOM 925 C CA . ASN A 1 117 ? -7.656 -15.758 -14.75 1 98.56 117 ASN A CA 1
ATOM 926 C C . ASN A 1 117 ? -8.422 -16.422 -13.609 1 98.56 117 ASN A C 1
ATOM 928 O O . ASN A 1 117 ? -7.91 -17.328 -12.953 1 98.56 117 ASN A O 1
ATOM 932 N N . TRP A 1 118 ? -9.664 -16 -13.508 1 98.75 118 TRP A N 1
ATOM 933 C CA . TRP A 1 118 ? -10.492 -16.469 -12.398 1 98.75 118 TRP A CA 1
ATOM 934 C C . TRP A 1 118 ? -10.844 -17.938 -12.562 1 98.75 118 TRP A C 1
ATOM 936 O O . TRP A 1 118 ? -11.148 -18.391 -13.672 1 98.75 118 TRP A O 1
ATOM 946 N N . ALA A 1 119 ? -10.836 -18.641 -11.477 1 98.5 119 ALA A N 1
ATOM 947 C CA . ALA A 1 119 ? -11.414 -19.984 -11.453 1 98.5 119 ALA A CA 1
ATOM 948 C C . ALA A 1 119 ? -12.922 -19.938 -11.664 1 98.5 119 ALA A C 1
ATOM 950 O O . ALA A 1 119 ? -13.539 -18.875 -11.555 1 98.5 119 ALA A O 1
ATOM 951 N N . ALA A 1 120 ? -13.43 -21.078 -11.961 1 97.69 120 ALA A N 1
ATOM 952 C CA . ALA A 1 120 ? -14.883 -21.156 -12.109 1 97.69 120 ALA A CA 1
ATOM 953 C C . ALA A 1 120 ? -15.594 -20.641 -10.859 1 97.69 120 ALA A C 1
ATOM 955 O O . ALA A 1 120 ? -15.234 -21.016 -9.734 1 97.69 120 ALA A O 1
ATOM 956 N N . ARG A 1 121 ? -16.562 -19.688 -10.969 1 97.75 121 ARG A N 1
ATOM 957 C CA . ARG A 1 121 ? -17.422 -19.125 -9.93 1 97.75 121 ARG A CA 1
ATOM 958 C C . ARG A 1 121 ? -16.641 -18.156 -9.047 1 97.75 121 ARG A C 1
ATOM 960 O O . ARG A 1 121 ? -17.078 -17.844 -7.938 1 97.75 121 ARG A O 1
ATOM 967 N N . GLN A 1 122 ? -15.492 -17.859 -9.586 1 98 122 GLN A N 1
ATOM 968 C CA . GLN A 1 122 ? -14.711 -16.844 -8.883 1 98 122 GLN A CA 1
ATOM 969 C C . GLN A 1 122 ? -14.586 -15.578 -9.727 1 98 122 GLN A C 1
ATOM 971 O O . GLN A 1 122 ? -14.672 -15.633 -10.953 1 98 122 GLN A O 1
ATOM 976 N N . PRO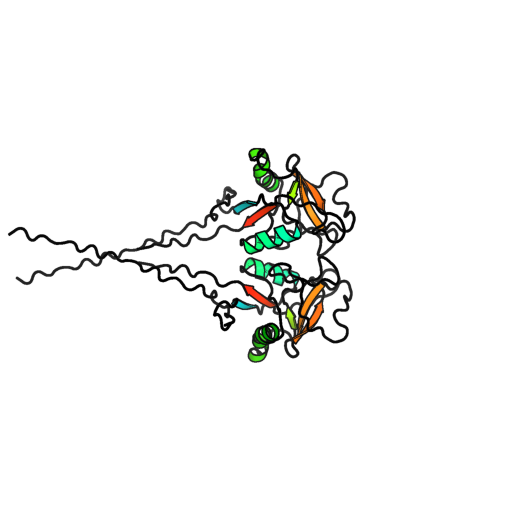 A 1 123 ? -14.344 -14.5 -9.164 1 98.12 123 PRO A N 1
ATOM 977 C CA . PRO A 1 123 ? -14.438 -14.25 -7.727 1 98.12 123 PRO A CA 1
ATOM 978 C C . PRO A 1 123 ? -15.883 -14.289 -7.215 1 98.12 123 PRO A C 1
ATOM 980 O O . PRO A 1 123 ? -16.797 -13.852 -7.914 1 98.12 123 PRO A O 1
ATOM 983 N N . ASP A 1 124 ? -16.188 -14.766 -5.992 1 97.75 124 ASP A N 1
ATOM 984 C CA . ASP A 1 124 ? -17.547 -14.875 -5.477 1 97.75 124 ASP A CA 1
ATOM 985 C C . ASP A 1 124 ? -17.766 -13.945 -4.281 1 97.75 124 ASP A C 1
ATOM 987 O O . ASP A 1 124 ? -18.875 -13.812 -3.779 1 97.75 124 ASP A O 1
ATOM 991 N N . ASN A 1 125 ? -16.719 -13.289 -3.877 1 96.38 125 ASN A N 1
ATOM 992 C CA . ASN A 1 125 ? -16.766 -12.328 -2.779 1 96.38 125 ASN A CA 1
ATOM 993 C C . ASN A 1 125 ? -17.422 -12.93 -1.539 1 96.38 125 ASN A C 1
ATOM 995 O O . ASN A 1 125 ? -18.188 -12.258 -0.852 1 96.38 125 ASN A O 1
ATOM 999 N N . TRP A 1 126 ? -17.141 -14.195 -1.378 1 93.06 126 TRP A N 1
ATOM 1000 C CA . TRP A 1 126 ? -17.688 -14.867 -0.208 1 93.06 126 TRP A CA 1
ATOM 1001 C C . TRP A 1 126 ? -17.234 -14.188 1.078 1 93.06 126 TRP A C 1
ATOM 1003 O O . TRP A 1 126 ? -16.047 -14.195 1.398 1 93.06 126 TRP A O 1
ATOM 1013 N N . TRP A 1 127 ? -18.141 -13.555 1.886 1 89.81 127 TRP A N 1
ATOM 1014 C CA . TRP A 1 127 ? -17.875 -12.852 3.137 1 89.81 127 TRP A CA 1
ATOM 1015 C C . TRP A 1 127 ? -16.906 -11.695 2.92 1 89.81 127 TRP A C 1
ATOM 1017 O O . TRP A 1 127 ? -15.961 -11.516 3.686 1 89.81 127 TRP A O 1
ATOM 1027 N N . ASP A 1 128 ? -16.984 -11 1.827 1 90.44 128 ASP A N 1
ATOM 1028 C CA . ASP A 1 128 ? -16.25 -9.766 1.558 1 90.44 128 ASP A CA 1
ATOM 1029 C C . ASP A 1 128 ? -14.766 -10.055 1.313 1 90.44 128 ASP A C 1
ATOM 1031 O O . ASP A 1 128 ? -13.898 -9.461 1.963 1 90.44 128 ASP A O 1
ATOM 1035 N N . GLU A 1 129 ? -14.516 -10.938 0.347 1 94.69 129 GLU A N 1
ATOM 1036 C CA . GLU A 1 129 ? -13.156 -11.289 -0.062 1 94.69 129 GLU A CA 1
ATOM 1037 C C . GLU A 1 129 ? -12.578 -10.227 -0.996 1 94.69 129 GLU A C 1
ATOM 1039 O O . GLU A 1 129 ? -13.211 -9.844 -1.982 1 94.69 129 GLU A O 1
ATOM 1044 N N . ASP A 1 130 ? -11.352 -9.758 -0.624 1 95.56 130 ASP A N 1
ATOM 1045 C CA . ASP A 1 130 ? -10.844 -8.617 -1.379 1 95.56 130 ASP A CA 1
ATOM 1046 C C . ASP A 1 130 ? -9.391 -8.828 -1.796 1 95.56 130 ASP A C 1
ATOM 1048 O O . ASP A 1 130 ? -8.719 -7.895 -2.229 1 95.56 130 ASP A O 1
ATOM 1052 N N . SER A 1 131 ? -8.867 -10.016 -1.588 1 97.69 131 SER A N 1
ATOM 1053 C CA . SER A 1 131 ? -7.477 -10.281 -1.948 1 97.69 131 SER A CA 1
ATOM 1054 C C . SER A 1 131 ? -7.375 -11.391 -2.986 1 97.69 131 SER A C 1
ATOM 1056 O O . SER A 1 131 ? -8.305 -12.188 -3.145 1 97.69 131 SER A O 1
ATOM 1058 N N . LEU A 1 132 ? -6.258 -11.367 -3.645 1 98.56 132 LEU A N 1
ATOM 1059 C CA . LEU A 1 132 ? -6.094 -12.258 -4.789 1 98.56 132 LEU A CA 1
ATOM 1060 C C . LEU A 1 132 ? -5.086 -13.359 -4.48 1 98.56 132 LEU A C 1
ATOM 1062 O O . LEU A 1 132 ? -3.93 -13.078 -4.16 1 98.56 132 LEU A O 1
ATOM 1066 N N . MET A 1 133 ? -5.59 -14.523 -4.602 1 97.38 133 MET A N 1
ATOM 1067 C CA . MET A 1 133 ? -4.754 -15.719 -4.477 1 97.38 133 MET A CA 1
ATOM 1068 C C . MET A 1 133 ? -4.68 -16.469 -5.801 1 97.38 133 MET A C 1
ATOM 1070 O O . MET A 1 133 ? -5.652 -16.5 -6.555 1 97.38 133 MET A O 1
ATOM 1074 N N . VAL A 1 134 ? -3.545 -17.125 -6.043 1 97.12 134 VAL A N 1
ATOM 1075 C CA . VAL A 1 134 ? -3.33 -17.844 -7.297 1 97.12 134 VAL A CA 1
ATOM 1076 C C . VAL A 1 134 ? -2.963 -19.297 -7.012 1 97.12 134 VAL A C 1
ATOM 1078 O O . VAL A 1 134 ? -2.145 -19.578 -6.129 1 97.12 134 VAL A O 1
ATOM 1081 N N . ASN A 1 135 ? -3.594 -20.156 -7.715 1 95.38 135 ASN A N 1
ATOM 1082 C CA . ASN A 1 135 ? -3.254 -21.578 -7.609 1 95.38 135 ASN A CA 1
ATOM 1083 C C . ASN A 1 135 ? -1.919 -21.875 -8.281 1 95.38 135 ASN A C 1
ATOM 1085 O O . ASN A 1 135 ? -1.718 -21.547 -9.453 1 95.38 135 ASN A O 1
ATOM 1089 N N . SER A 1 136 ? -1.079 -22.562 -7.562 1 92.31 136 SER A N 1
ATOM 1090 C CA . SER A 1 136 ? 0.29 -22.75 -8.023 1 92.31 136 SER A CA 1
ATOM 1091 C C . SER A 1 136 ? 0.354 -23.797 -9.141 1 92.31 136 SER A C 1
ATOM 1093 O O . SER A 1 136 ? 1.34 -23.859 -9.875 1 92.31 136 SER A O 1
ATOM 1095 N N . ALA A 1 137 ? -0.585 -24.578 -9.266 1 89.75 137 ALA A N 1
ATOM 1096 C CA . ALA A 1 137 ? -0.604 -25.625 -10.281 1 89.75 137 ALA A CA 1
ATOM 1097 C C . ALA A 1 137 ? -1.353 -25.156 -11.531 1 89.75 137 ALA A C 1
ATOM 1099 O O . ALA A 1 137 ? -0.893 -25.359 -12.656 1 89.75 137 ALA A O 1
ATOM 1100 N N . THR A 1 138 ? -2.473 -24.469 -11.375 1 93.06 138 THR A N 1
ATOM 1101 C CA . THR A 1 138 ? -3.361 -24.172 -12.492 1 93.06 138 THR A CA 1
ATOM 1102 C C . THR A 1 138 ? -3.262 -22.703 -12.891 1 93.06 138 THR A C 1
ATOM 1104 O O . THR A 1 138 ? -3.742 -22.312 -13.961 1 93.06 138 THR A O 1
ATOM 1107 N N . ARG A 1 139 ? -2.746 -21.812 -12.055 1 95.88 139 ARG A N 1
ATOM 1108 C CA . ARG A 1 139 ? -2.621 -20.375 -12.219 1 95.88 139 ARG A CA 1
ATOM 1109 C C . A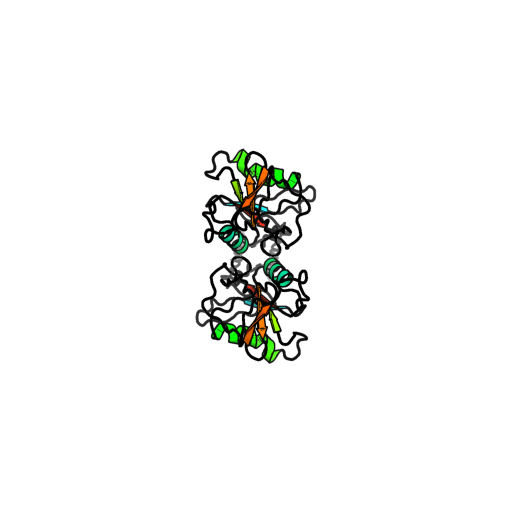RG A 1 139 ? -3.977 -19.688 -12.094 1 95.88 139 ARG A C 1
ATOM 1111 O O . ARG A 1 139 ? -4.105 -18.484 -12.383 1 95.88 139 ARG A O 1
ATOM 1118 N N . GLU A 1 140 ? -4.965 -20.453 -11.672 1 97.88 140 GLU A N 1
ATOM 1119 C CA . GLU A 1 140 ? -6.293 -19.859 -11.523 1 97.88 140 GLU A CA 1
ATOM 1120 C C . GLU A 1 140 ? -6.375 -18.984 -10.273 1 97.88 140 GLU A C 1
ATOM 1122 O O . GLU A 1 140 ? -5.688 -19.25 -9.281 1 97.88 140 GLU A O 1
ATOM 1127 N N . TRP A 1 141 ? -7.297 -17.984 -10.422 1 98.69 141 TRP A N 1
ATOM 1128 C CA . TRP A 1 141 ? -7.402 -16.953 -9.383 1 98.69 141 TRP A CA 1
ATOM 1129 C C . TRP A 1 141 ? -8.586 -17.234 -8.469 1 98.69 141 TRP A C 1
ATOM 1131 O O . TRP A 1 141 ? -9.602 -17.781 -8.906 1 98.69 141 TRP A O 1
ATOM 114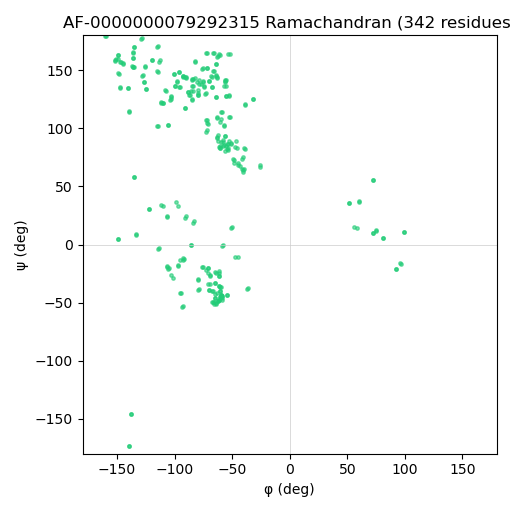1 N N . ASN A 1 142 ? -8.453 -16.891 -7.25 1 98.25 142 ASN A N 1
ATOM 1142 C CA . ASN A 1 142 ? -9.516 -16.922 -6.25 1 98.25 142 ASN A CA 1
ATOM 1143 C C . ASN A 1 142 ? -9.445 -15.703 -5.328 1 98.25 142 ASN A C 1
ATOM 1145 O O . ASN A 1 142 ? -8.367 -15.305 -4.902 1 98.25 142 ASN A O 1
ATOM 1149 N N . ASP A 1 143 ? -10.617 -15.07 -5.078 1 97.94 143 ASP A N 1
ATOM 1150 C CA . ASP A 1 143 ? -10.625 -14.016 -4.07 1 97.94 143 ASP A CA 1
ATOM 1151 C C . ASP A 1 143 ? -10.812 -14.594 -2.672 1 97.94 143 ASP A C 1
ATOM 1153 O O . ASP A 1 143 ? -11.57 -15.539 -2.482 1 97.94 143 ASP A O 1
ATOM 1157 N N . ILE A 1 144 ? -10.039 -14.062 -1.812 1 96.12 144 ILE A N 1
ATOM 1158 C CA . ILE A 1 144 ? -10 -14.547 -0.437 1 96.12 144 ILE A CA 1
ATOM 1159 C C . ILE A 1 144 ? -9.992 -13.367 0.53 1 96.12 144 ILE A C 1
ATOM 1161 O O . ILE A 1 144 ? -9.812 -12.219 0.116 1 96.12 144 ILE A O 1
ATOM 1165 N N . GLN A 1 145 ? -10.266 -13.688 1.78 1 94 145 GLN A N 1
ATOM 1166 C CA . GLN A 1 145 ? -10.203 -12.656 2.811 1 94 145 GLN A CA 1
ATOM 1167 C C . GLN A 1 145 ? -8.781 -12.109 2.953 1 94 145 GLN A C 1
ATOM 1169 O O . GLN A 1 145 ? -7.812 -12.867 2.881 1 94 145 GLN A O 1
ATOM 1174 N N . MET A 1 146 ? -8.672 -10.789 3.225 1 92.56 146 MET A N 1
ATOM 1175 C CA . MET A 1 146 ? -7.371 -10.125 3.32 1 92.56 146 MET A CA 1
ATOM 1176 C C . MET A 1 146 ? -6.73 -10.383 4.68 1 92.56 146 MET A C 1
ATOM 1178 O O . MET A 1 146 ? -5.516 -10.258 4.828 1 92.56 146 MET A O 1
ATOM 1182 N N . ASP A 1 147 ? -7.629 -10.562 5.672 1 89 147 ASP A N 1
ATOM 1183 C CA . ASP A 1 147 ? -7.184 -10.82 7.035 1 89 147 ASP A CA 1
ATOM 1184 C C . ASP A 1 147 ? -8.062 -11.875 7.707 1 89 147 ASP A C 1
ATOM 1186 O O . ASP A 1 147 ? -8.805 -12.594 7.031 1 89 147 ASP A O 1
ATOM 1190 N N . ASP A 1 148 ? -7.805 -12.055 8.992 1 83.38 148 ASP A N 1
ATOM 1191 C CA . ASP A 1 148 ? -8.5 -13.141 9.664 1 83.38 148 ASP A CA 1
ATOM 1192 C C . ASP A 1 148 ? -9.594 -12.602 10.594 1 83.38 148 ASP A C 1
ATOM 1194 O O . ASP A 1 148 ? -9.992 -13.281 11.539 1 83.38 148 ASP A O 1
ATOM 1198 N N . LEU A 1 149 ? -10.086 -11.438 10.367 1 81.31 149 LEU A N 1
ATOM 1199 C CA . LEU A 1 149 ? -11.039 -10.82 11.281 1 81.31 149 LEU A CA 1
ATOM 1200 C C . LEU A 1 149 ? -12.438 -11.391 11.078 1 81.31 149 LEU A C 1
ATOM 1202 O O . LEU A 1 149 ? -13.195 -11.555 12.031 1 81.31 149 LEU A O 1
ATOM 1206 N N . ARG A 1 150 ? -12.836 -11.656 9.859 1 77.94 150 ARG A N 1
ATOM 1207 C CA . ARG A 1 150 ? -14.188 -12.125 9.578 1 77.94 150 ARG A CA 1
ATOM 1208 C C . ARG A 1 150 ? -14.242 -13.648 9.539 1 77.94 150 ARG A C 1
ATOM 1210 O O . ARG A 1 150 ? -15.125 -14.258 10.148 1 77.94 150 ARG A O 1
ATOM 1217 N N . VAL A 1 151 ? -13.406 -14.258 8.734 1 80.94 151 VAL A N 1
ATOM 1218 C CA . VAL A 1 151 ? -13.281 -15.711 8.625 1 80.94 151 VAL A CA 1
ATOM 1219 C C . VAL A 1 151 ? -11.812 -16.109 8.586 1 80.94 151 VAL A C 1
ATOM 1221 O O . VAL A 1 151 ? -10.945 -15.258 8.336 1 80.94 151 VAL A O 1
ATOM 1224 N N . ASP A 1 152 ? -11.602 -17.281 8.875 1 86.31 152 ASP A N 1
ATOM 1225 C CA . ASP A 1 152 ? -10.234 -17.781 8.797 1 86.31 152 ASP A CA 1
ATOM 1226 C C . ASP A 1 152 ? -9.672 -17.641 7.387 1 86.31 152 ASP A C 1
ATOM 1228 O O . ASP A 1 152 ? -10.211 -18.219 6.438 1 86.31 152 ASP A O 1
ATOM 1232 N N . ALA A 1 153 ? -8.797 -16.75 7.238 1 89.75 153 ALA A N 1
ATOM 1233 C CA . ALA A 1 153 ? -8.086 -16.578 5.973 1 89.75 153 ALA A CA 1
ATOM 1234 C C . ALA A 1 153 ? -6.785 -17.375 5.961 1 89.75 153 ALA A C 1
ATOM 1236 O O . ALA A 1 153 ? -6.102 -17.469 6.984 1 89.75 153 ALA A O 1
ATOM 1237 N N . PRO A 1 154 ? -6.402 -17.938 4.816 1 92.12 154 PRO A N 1
ATOM 1238 C CA . PRO A 1 154 ? -5.188 -18.75 4.766 1 92.12 154 PRO A CA 1
ATOM 1239 C C . PRO A 1 154 ? -3.912 -17.906 4.797 1 92.12 154 PRO A C 1
ATOM 1241 O O . PRO A 1 154 ? -3.883 -16.797 4.258 1 92.12 154 PRO A O 1
ATOM 1244 N N . GLU A 1 155 ? -2.967 -18.406 5.516 1 93.5 155 GLU A N 1
ATOM 1245 C CA . GLU A 1 155 ? -1.605 -17.891 5.391 1 93.5 155 GLU A CA 1
ATOM 1246 C C . GLU A 1 155 ? -0.81 -18.672 4.352 1 93.5 155 GLU A C 1
ATOM 1248 O O . GLU A 1 155 ? -0.61 -19.891 4.496 1 93.5 155 GLU A O 1
ATOM 1253 N N . VAL A 1 156 ? -0.385 -18.031 3.297 1 94.56 156 VAL A N 1
ATOM 1254 C CA . VAL A 1 156 ? 0.325 -18.719 2.223 1 94.56 156 VAL A CA 1
ATOM 1255 C C . VAL A 1 156 ? 1.539 -17.891 1.799 1 94.56 156 VAL A C 1
ATOM 1257 O O . VAL A 1 156 ? 1.73 -16.781 2.27 1 94.56 156 VAL A O 1
ATOM 1260 N N . CYS A 1 157 ? 2.387 -18.547 0.949 1 95.19 157 CYS A N 1
ATOM 1261 C CA . CYS A 1 157 ? 3.52 -17.828 0.367 1 95.19 157 CYS A CA 1
ATOM 1262 C C . CYS A 1 157 ? 3.049 -16.688 -0.515 1 95.19 157 CYS A C 1
ATOM 1264 O O . CYS A 1 157 ? 1.864 -16.594 -0.844 1 95.19 157 CYS A O 1
ATOM 1266 N N . PHE A 1 158 ? 3.965 -15.789 -0.756 1 96.31 158 PHE A N 1
ATOM 1267 C CA . PHE A 1 158 ? 3.59 -14.648 -1.58 1 96.31 158 PHE A CA 1
ATOM 1268 C C . PHE A 1 158 ? 4.77 -14.172 -2.422 1 96.31 158 PHE A C 1
ATOM 1270 O O . PHE A 1 158 ? 5.918 -14.531 -2.145 1 96.31 158 PHE A O 1
ATOM 1277 N N . VAL A 1 159 ? 4.461 -13.516 -3.479 1 96.62 159 VAL A N 1
ATOM 1278 C CA . VAL A 1 159 ? 5.473 -13.047 -4.414 1 96.62 159 VAL A CA 1
ATOM 1279 C C . VAL A 1 159 ? 5.547 -11.523 -4.375 1 96.62 159 VAL A C 1
ATOM 1281 O O . VAL A 1 159 ? 4.535 -10.836 -4.57 1 96.62 159 VAL A O 1
ATOM 1284 N N . CYS A 1 160 ? 6.711 -11.023 -4.086 1 97.44 160 CYS A N 1
ATOM 1285 C CA . CYS A 1 160 ? 6.965 -9.594 -4.168 1 97.44 160 CYS A CA 1
ATOM 1286 C C . CYS A 1 160 ? 7.609 -9.227 -5.5 1 97.44 160 CYS A C 1
ATOM 1288 O O . CYS A 1 160 ? 8.375 -10.016 -6.062 1 97.44 160 CYS A O 1
ATOM 1290 N N . GLU A 1 161 ? 7.305 -8.07 -5.934 1 96.38 161 GLU A N 1
ATOM 1291 C CA . GLU A 1 161 ? 7.82 -7.457 -7.148 1 96.38 161 GLU A CA 1
ATOM 1292 C C . GLU A 1 161 ? 8.414 -6.078 -6.863 1 96.38 161 GLU A C 1
ATOM 1294 O O . GLU A 1 161 ? 7.918 -5.352 -6 1 96.38 161 GLU A O 1
ATOM 1299 N N . MET A 1 162 ? 9.516 -5.762 -7.492 1 93.75 162 MET A N 1
ATOM 1300 C CA . MET A 1 162 ? 10.086 -4.426 -7.348 1 93.75 162 MET A CA 1
ATOM 1301 C C . MET A 1 162 ? 10.82 -4.008 -8.617 1 93.75 162 MET A C 1
ATOM 1303 O O . MET A 1 162 ? 11.125 -4.844 -9.469 1 93.75 162 MET A O 1
ATOM 1307 N N . TYR A 1 163 ? 11.055 -2.721 -8.719 1 89.88 163 TYR A N 1
ATOM 1308 C CA . TYR A 1 163 ? 11.898 -2.223 -9.805 1 89.88 163 TYR A CA 1
ATOM 1309 C C . TYR A 1 163 ? 13.359 -2.594 -9.578 1 89.88 163 TYR A C 1
ATOM 1311 O O . TYR A 1 163 ? 13.805 -2.703 -8.43 1 89.88 163 TYR A O 1
ATOM 1319 N N . PRO A 1 164 ? 14.039 -2.711 -10.664 1 87.88 164 PRO A N 1
ATOM 1320 C CA . PRO A 1 164 ? 15.484 -2.859 -10.477 1 87.88 164 PRO A CA 1
ATOM 1321 C C . PRO A 1 164 ? 16.141 -1.601 -9.914 1 87.88 164 PRO A C 1
ATOM 1323 O O . PRO A 1 164 ? 15.656 -0.489 -10.156 1 87.88 164 PRO A O 1
ATOM 1326 N N . THR A 1 165 ? 17.031 -1.769 -8.922 1 77.06 165 THR A N 1
ATOM 1327 C CA . THR A 1 165 ? 17.688 -0.629 -8.297 1 77.06 165 THR A CA 1
ATOM 1328 C C . THR A 1 165 ? 19.078 -0.417 -8.891 1 77.06 165 THR A C 1
ATOM 1330 O O . THR A 1 165 ? 19.719 -1.368 -9.344 1 77.06 165 THR A O 1
ATOM 1333 N N . GLU A 1 166 ? 19.359 0.889 -9.047 1 64.06 166 GLU A N 1
ATOM 1334 C CA . GLU A 1 166 ? 20.719 1.186 -9.477 1 64.06 166 GLU A CA 1
ATOM 1335 C C . GLU A 1 166 ? 21.734 0.743 -8.43 1 64.06 166 GLU A C 1
ATOM 1337 O O . GLU A 1 166 ? 21.516 0.923 -7.23 1 64.06 166 GLU A O 1
ATOM 1342 N N . ARG A 1 167 ? 22.453 -0.266 -8.742 1 51.94 167 ARG A N 1
ATOM 1343 C CA . ARG A 1 167 ? 23.562 -0.703 -7.898 1 51.94 167 ARG A CA 1
ATOM 1344 C C . ARG A 1 167 ? 24.641 0.371 -7.809 1 51.94 167 ARG A C 1
ATOM 1346 O O . ARG A 1 167 ? 25.062 0.912 -8.828 1 51.94 167 ARG A O 1
ATOM 1353 N N . GLN A 1 168 ? 24.484 1.193 -6.797 1 47.78 168 GLN A N 1
ATOM 1354 C CA . GLN A 1 168 ? 25.594 2.123 -6.652 1 47.78 168 GLN A CA 1
ATOM 1355 C C . GLN A 1 168 ? 26.922 1.375 -6.484 1 47.78 168 GLN A C 1
ATOM 1357 O O . GLN A 1 168 ? 26.969 0.351 -5.801 1 47.78 168 GLN A O 1
ATOM 1362 N N . CYS A 1 169 ? 27.641 1.346 -7.555 1 45 169 CYS A N 1
ATOM 1363 C CA . CYS A 1 169 ? 28.969 0.758 -7.539 1 45 169 CYS A CA 1
ATOM 1364 C C . CYS A 1 169 ? 29.812 1.334 -6.402 1 45 169 CYS A C 1
ATOM 1366 O O . CYS A 1 169 ? 29.953 2.553 -6.285 1 45 169 CYS A O 1
ATOM 1368 N N . SER A 1 170 ? 29.719 0.782 -5.215 1 41.94 170 SER A N 1
ATOM 1369 C CA . SER A 1 170 ? 30.656 1.205 -4.18 1 41.94 170 SER A CA 1
ATOM 1370 C C . SER A 1 170 ? 32.094 0.913 -4.59 1 41.94 170 SER A C 1
ATOM 1372 O O . SER A 1 170 ? 32.438 -0.231 -4.895 1 41.94 170 SER A O 1
ATOM 1374 N N . ILE A 1 171 ? 32.656 1.805 -5.324 1 39.44 171 ILE A N 1
ATOM 1375 C CA . ILE A 1 171 ? 34.094 1.651 -5.461 1 39.44 171 ILE A CA 1
ATOM 1376 C C . ILE A 1 171 ? 34.75 1.752 -4.086 1 39.44 171 ILE A C 1
ATOM 1378 O O . ILE A 1 171 ? 34.625 2.766 -3.398 1 39.44 171 ILE A O 1
ATOM 1382 N N . VAL A 1 172 ? 34.812 0.79 -3.35 1 32.88 172 VAL A N 1
ATOM 1383 C CA . VAL A 1 172 ? 35.75 0.729 -2.221 1 32.88 172 VAL A CA 1
ATOM 1384 C C . VAL A 1 172 ? 37.188 0.777 -2.725 1 32.88 172 VAL A C 1
ATOM 1386 O O . VAL A 1 172 ? 37.625 -0.103 -3.473 1 32.88 172 VAL A O 1
ATOM 1389 N N . ALA A 1 173 ? 37.781 2.062 -2.789 1 30.42 173 ALA A N 1
ATOM 1390 C CA . ALA A 1 173 ? 39.219 2.09 -2.854 1 30.42 173 ALA A CA 1
ATOM 1391 C C . ALA A 1 173 ? 39.844 1.82 -1.481 1 30.42 173 ALA A C 1
ATOM 1393 O O . ALA A 1 173 ? 39.281 2.24 -0.458 1 30.42 173 ALA A O 1
ATOM 1394 N N . MET B 1 1 ? 74.375 1.179 -8.219 1 35.78 1 MET B N 1
ATOM 1395 C CA . MET B 1 1 ? 73.5 1.949 -7.301 1 35.78 1 MET B CA 1
ATOM 1396 C C . MET B 1 1 ? 72.062 2.031 -7.812 1 35.78 1 MET B C 1
ATOM 1398 O O . MET B 1 1 ? 71.75 2.846 -8.688 1 35.78 1 MET B O 1
ATOM 1402 N N . MET B 1 2 ? 71.438 0.851 -8.008 1 46.47 2 MET B N 1
ATOM 1403 C CA . MET B 1 2 ? 70.062 0.607 -8.484 1 46.47 2 MET B CA 1
ATOM 1404 C C . MET B 1 2 ? 69 1.312 -7.602 1 46.47 2 MET B C 1
ATOM 1406 O O . MET B 1 2 ? 69.062 1.183 -6.379 1 46.47 2 MET B O 1
ATOM 1410 N N . ASN B 1 3 ? 68.562 2.576 -7.969 1 43.41 3 ASN B N 1
ATOM 1411 C CA . ASN B 1 3 ? 67.438 3.379 -7.402 1 43.41 3 ASN B CA 1
ATOM 1412 C C . ASN B 1 3 ? 66.188 2.566 -7.25 1 43.41 3 ASN B C 1
ATOM 1414 O O . ASN B 1 3 ? 65.625 2.078 -8.242 1 43.41 3 ASN B O 1
ATOM 1418 N N . ARG B 1 4 ? 65.938 1.862 -6.082 1 44.66 4 ARG B N 1
ATOM 1419 C CA . ARG B 1 4 ? 64.688 1.273 -5.664 1 44.66 4 ARG B CA 1
ATOM 1420 C C . ARG B 1 4 ? 63.594 2.32 -5.633 1 44.66 4 ARG B C 1
ATOM 1422 O O . ARG B 1 4 ? 63.625 3.244 -4.816 1 44.66 4 ARG B O 1
ATOM 1429 N N . VAL B 1 5 ? 62.969 2.689 -6.789 1 45.47 5 VAL B N 1
ATOM 1430 C CA . VAL B 1 5 ? 61.719 3.449 -6.758 1 45.47 5 VAL B CA 1
ATOM 1431 C C . VAL B 1 5 ? 60.688 2.723 -5.895 1 45.47 5 VAL B C 1
ATOM 1433 O O . VAL B 1 5 ? 60.312 1.586 -6.188 1 45.47 5 VAL B O 1
ATOM 1436 N N . LEU B 1 6 ? 60.656 2.936 -4.562 1 42.06 6 LEU B N 1
ATOM 1437 C CA . LEU B 1 6 ? 59.562 2.486 -3.713 1 42.06 6 LEU B CA 1
ATOM 1438 C C . LEU B 1 6 ? 58.25 3.074 -4.184 1 42.06 6 LEU B C 1
ATOM 1440 O O . LEU B 1 6 ? 58.094 4.297 -4.238 1 42.06 6 LEU B O 1
ATOM 1444 N N . ILE B 1 7 ? 57.531 2.434 -5.113 1 46.97 7 ILE B N 1
ATOM 1445 C CA . ILE B 1 7 ? 56.156 2.779 -5.457 1 46.97 7 ILE B CA 1
ATOM 1446 C C . ILE B 1 7 ? 55.281 2.713 -4.211 1 46.97 7 ILE B C 1
ATOM 1448 O O . ILE B 1 7 ? 55.156 1.654 -3.592 1 46.97 7 ILE B O 1
ATOM 1452 N N . PHE B 1 8 ? 55.219 3.84 -3.396 1 42.31 8 PHE B N 1
ATOM 1453 C CA . PHE B 1 8 ? 54.188 3.959 -2.359 1 42.31 8 PHE B CA 1
ATOM 1454 C C . PHE B 1 8 ? 52.781 3.787 -2.947 1 42.31 8 PHE B C 1
ATOM 1456 O O . PHE B 1 8 ? 52.344 4.605 -3.758 1 42.31 8 PHE B O 1
ATOM 1463 N N . SER B 1 9 ? 52.344 2.59 -3.049 1 43.53 9 SER B N 1
ATOM 1464 C CA . SER B 1 9 ? 50.938 2.379 -3.318 1 43.53 9 SER B CA 1
ATOM 1465 C C . SER B 1 9 ? 50.062 3.117 -2.305 1 43.53 9 SER B C 1
ATOM 1467 O O . SER B 1 9 ? 50.125 2.842 -1.105 1 43.53 9 SER B O 1
ATOM 1469 N N . VAL B 1 10 ? 49.812 4.441 -2.518 1 43.12 10 VAL B N 1
ATOM 1470 C CA . VAL B 1 10 ? 48.781 5.133 -1.742 1 43.12 10 VAL B CA 1
ATOM 1471 C C . VAL B 1 10 ? 47.5 4.285 -1.688 1 43.12 10 VAL B C 1
ATOM 1473 O O . VAL B 1 10 ? 46.906 4.023 -2.719 1 43.12 10 VAL B O 1
ATOM 1476 N N . LEU B 1 11 ? 47.469 3.33 -0.767 1 44.12 11 LEU B N 1
ATOM 1477 C CA . LEU B 1 11 ? 46.188 2.725 -0.399 1 44.12 11 LEU B CA 1
ATOM 1478 C C . LEU B 1 11 ? 45.125 3.793 -0.198 1 44.12 11 LEU B C 1
ATOM 1480 O O . LEU B 1 11 ? 45.188 4.566 0.759 1 44.12 11 LEU B O 1
ATOM 1484 N N . MET B 1 12 ? 44.719 4.41 -1.244 1 41.41 12 MET B N 1
ATOM 1485 C CA . MET B 1 12 ? 43.5 5.199 -1.106 1 41.41 12 MET B CA 1
ATOM 1486 C C . MET B 1 12 ? 42.438 4.434 -0.31 1 41.41 12 MET B C 1
ATOM 1488 O O . MET B 1 12 ? 41.875 3.453 -0.799 1 41.41 12 MET B O 1
ATOM 1492 N N . ALA B 1 13 ? 42.688 4.219 0.962 1 41.16 13 ALA B N 1
ATOM 1493 C CA . ALA B 1 13 ? 41.594 3.824 1.838 1 41.16 13 ALA B CA 1
ATOM 1494 C C . ALA B 1 13 ? 40.375 4.742 1.652 1 41.16 13 ALA B C 1
ATOM 1496 O O . ALA B 1 13 ? 40.406 5.914 2.035 1 41.16 13 ALA B O 1
ATOM 1497 N N . ALA B 1 14 ? 39.719 4.594 0.479 1 43 14 ALA B N 1
ATOM 1498 C CA . ALA B 1 14 ? 38.406 5.246 0.431 1 43 14 ALA B CA 1
ATOM 1499 C C . ALA B 1 14 ? 37.656 5.059 1.744 1 43 14 ALA B C 1
ATOM 1501 O O . ALA B 1 14 ? 37.281 3.939 2.096 1 43 14 ALA B O 1
ATOM 1502 N N . LEU B 1 15 ? 37.969 5.73 2.793 1 42.81 15 LEU B N 1
ATOM 1503 C CA . LEU B 1 15 ? 37.125 5.809 3.959 1 42.81 15 LEU B CA 1
ATOM 1504 C C . LEU B 1 15 ? 35.656 5.941 3.537 1 42.81 15 LEU B C 1
ATOM 1506 O O . LEU B 1 15 ? 35.25 6.996 3.049 1 42.81 15 LEU B O 1
ATOM 1510 N N . CYS B 1 16 ? 35.125 4.961 2.852 1 44.53 16 CYS B N 1
ATOM 1511 C CA . CYS B 1 16 ? 33.656 4.973 2.85 1 44.53 16 CYS B CA 1
ATOM 1512 C C . CYS B 1 16 ? 33.125 5.336 4.227 1 44.53 16 CYS B C 1
ATOM 1514 O O . CYS B 1 16 ? 33.188 4.527 5.152 1 44.53 16 CYS B O 1
ATOM 1516 N N . ALA B 1 17 ? 33.375 6.578 4.75 1 45.06 17 ALA B N 1
ATOM 1517 C CA . ALA B 1 17 ? 32.781 7.012 6.008 1 45.06 17 ALA B CA 1
ATOM 1518 C C . ALA B 1 17 ? 31.391 6.379 6.195 1 45.06 17 ALA B C 1
ATOM 1520 O O . ALA B 1 17 ? 30.672 6.16 5.223 1 45.06 17 ALA B O 1
ATOM 1521 N N . LEU B 1 18 ? 31.188 5.738 7.258 1 49.47 18 LEU B N 1
ATOM 1522 C CA . LEU B 1 18 ? 29.891 5.324 7.777 1 49.47 18 LEU B CA 1
ATOM 1523 C C . LEU B 1 18 ? 28.781 6.25 7.277 1 49.47 18 LEU B C 1
ATOM 1525 O O . LEU B 1 18 ? 28.719 7.418 7.668 1 49.47 18 LEU B O 1
ATOM 1529 N N . ALA B 1 19 ? 28.578 6.176 6.023 1 51.69 19 ALA B N 1
ATOM 1530 C CA . ALA B 1 19 ? 27.516 6.996 5.434 1 51.69 19 ALA B CA 1
ATOM 1531 C C . ALA B 1 19 ? 26.297 7.051 6.344 1 51.69 19 ALA B C 1
ATOM 1533 O O . ALA B 1 19 ? 25.75 6.012 6.723 1 51.69 19 ALA B O 1
ATOM 1534 N N . SER B 1 20 ? 26.203 7.941 7.434 1 59.78 20 SER B N 1
ATOM 1535 C CA . SER B 1 20 ? 25.016 8.18 8.227 1 59.78 20 SER B CA 1
ATOM 1536 C C . SER B 1 20 ? 23.766 8.188 7.352 1 59.78 20 SER B C 1
ATOM 1538 O O . SER B 1 20 ? 23.781 8.719 6.238 1 59.78 20 SER B O 1
ATOM 1540 N N . ALA B 1 21 ? 22.797 7.23 7.684 1 70.19 21 ALA B N 1
ATOM 1541 C CA . ALA B 1 21 ? 21.5 7.246 7.004 1 70.19 21 ALA B CA 1
ATOM 1542 C C . ALA B 1 21 ? 20.859 8.633 7.082 1 70.19 21 ALA B C 1
ATOM 1544 O O . ALA B 1 21 ? 20.828 9.25 8.148 1 70.19 21 ALA B O 1
ATOM 1545 N N . GLY B 1 22 ? 20.766 9.32 6.07 1 82.06 22 GLY B N 1
ATOM 1546 C CA . GLY B 1 22 ? 20.047 10.586 5.992 1 82.06 22 GLY B CA 1
ATOM 1547 C C . GLY B 1 22 ? 18.844 10.539 5.074 1 82.06 22 GLY B C 1
ATOM 1548 O O . GLY B 1 22 ? 18.516 9.484 4.531 1 82.06 22 GLY B O 1
ATOM 1549 N N . CYS B 1 23 ? 18.109 11.664 5.191 1 89.31 23 CYS B N 1
ATOM 1550 C CA . CYS B 1 23 ? 16.922 11.742 4.344 1 89.31 23 CYS B CA 1
ATOM 1551 C C . CYS B 1 23 ? 17.297 12.117 2.916 1 89.31 23 CYS B C 1
ATOM 1553 O O . CYS B 1 23 ? 18.234 12.898 2.697 1 89.31 23 CYS B O 1
ATOM 1555 N N . PRO B 1 24 ? 16.656 11.445 1.919 1 86.88 24 PRO B N 1
ATOM 1556 C CA . PRO B 1 24 ? 16.859 11.898 0.54 1 86.88 24 PRO B CA 1
ATOM 1557 C C . PRO B 1 24 ? 16.562 13.391 0.365 1 86.88 24 PRO B C 1
ATOM 1559 O O . PRO B 1 24 ? 15.945 14.008 1.23 1 86.88 24 PRO B O 1
ATOM 1562 N N . GLU B 1 25 ? 17.047 13.883 -0.732 1 87.12 25 GLU B N 1
ATOM 1563 C CA . GLU B 1 25 ? 16.828 15.297 -1.02 1 87.12 25 GLU B CA 1
ATOM 1564 C C . GLU B 1 25 ? 15.352 15.648 -0.999 1 87.12 25 GLU B C 1
ATOM 1566 O O . GLU B 1 25 ? 14.523 14.898 -1.531 1 87.12 25 GLU B O 1
ATOM 1571 N N . GLY B 1 26 ? 15 16.766 -0.391 1 91.12 26 GLY B N 1
ATOM 1572 C CA . GLY B 1 26 ? 13.633 17.25 -0.35 1 91.12 26 GLY B CA 1
ATOM 1573 C C . GLY B 1 26 ? 12.867 16.781 0.875 1 91.12 26 GLY B C 1
ATOM 1574 O O . GLY B 1 26 ? 11.82 17.344 1.214 1 91.12 26 GLY B O 1
ATOM 1575 N N . TYR B 1 27 ? 13.383 15.727 1.415 1 92.56 27 TYR B N 1
ATOM 1576 C CA . TYR B 1 27 ? 12.742 15.234 2.633 1 92.56 27 TYR B CA 1
ATOM 1577 C C . TYR B 1 27 ? 13.367 15.875 3.869 1 92.56 27 TYR B C 1
ATOM 1579 O O . TYR B 1 27 ? 14.578 16.141 3.898 1 92.56 27 TYR B O 1
ATOM 1587 N N . THR B 1 28 ? 12.531 16.125 4.848 1 91.44 28 THR B N 1
ATOM 1588 C CA . THR B 1 28 ? 12.945 16.656 6.141 1 91.44 28 THR B CA 1
ATOM 1589 C C . THR B 1 28 ? 12.961 15.555 7.203 1 91.44 28 THR B C 1
ATOM 1591 O O . THR B 1 28 ? 11.977 14.836 7.367 1 91.44 28 THR B O 1
ATOM 1594 N N . GLN B 1 29 ? 14.062 15.445 7.863 1 90.69 29 GLN B N 1
ATOM 1595 C CA . GLN B 1 29 ? 14.156 14.43 8.914 1 90.69 29 GLN B CA 1
ATOM 1596 C C . GLN B 1 29 ? 13.602 14.953 10.234 1 90.69 29 GLN B C 1
ATOM 1598 O O . GLN B 1 29 ? 13.945 16.062 10.664 1 90.69 29 GLN B O 1
ATOM 1603 N N . ARG B 1 30 ? 12.625 14.141 10.703 1 89.19 30 ARG B N 1
ATOM 1604 C CA . ARG B 1 30 ? 12.172 14.477 12.055 1 89.19 30 ARG B CA 1
ATOM 1605 C C . ARG B 1 30 ? 13.234 14.117 13.086 1 89.19 30 ARG B C 1
ATOM 1607 O O . ARG B 1 30 ? 13.672 12.969 13.164 1 89.19 30 ARG B O 1
ATOM 1614 N N . ASN B 1 31 ? 13.852 15.039 13.617 1 75 31 ASN B N 1
ATOM 1615 C CA . ASN B 1 31 ? 14.891 14.789 14.609 1 75 31 ASN B CA 1
ATOM 1616 C C . ASN B 1 31 ? 14.289 14.32 15.938 1 75 31 ASN B C 1
ATOM 1618 O O . ASN B 1 31 ? 13.359 14.945 16.453 1 75 31 ASN B O 1
ATOM 1622 N N . TRP B 1 32 ? 14.312 12.969 16.109 1 64.5 32 TRP B N 1
ATOM 1623 C CA . TRP B 1 32 ? 14.016 12.477 17.453 1 64.5 32 TRP B CA 1
ATOM 1624 C C . TRP B 1 32 ? 15.266 12.5 18.328 1 64.5 32 TRP B C 1
ATOM 1626 O O . TRP B 1 32 ? 16.391 12.516 17.812 1 64.5 32 TRP B O 1
ATOM 1636 N N . PRO B 1 33 ? 15.047 12.828 19.547 1 54.38 33 PRO B N 1
ATOM 1637 C CA . PRO B 1 33 ? 16.234 12.82 20.391 1 54.38 33 PRO B CA 1
ATOM 1638 C C . PRO B 1 33 ? 17.203 11.695 20.047 1 54.38 33 PRO B C 1
ATOM 1640 O O . PRO B 1 33 ? 18.422 11.867 20.141 1 54.38 33 PRO B O 1
ATOM 1643 N N . ASP B 1 34 ? 16.656 10.633 19.719 1 51.81 34 ASP B N 1
ATOM 1644 C CA . ASP B 1 34 ? 17.578 9.523 19.453 1 51.81 34 ASP B CA 1
ATOM 1645 C C . ASP B 1 34 ? 17.969 9.469 17.984 1 51.81 34 ASP B C 1
ATOM 1647 O O . ASP B 1 34 ? 18.672 8.562 17.547 1 51.81 34 ASP B O 1
ATOM 1651 N N . GLN B 1 35 ? 17.891 10.5 17.234 1 52.09 35 GLN B N 1
ATOM 1652 C CA . GLN B 1 35 ? 18.375 10.742 15.875 1 52.09 35 GLN B CA 1
ATOM 1653 C C . GLN B 1 35 ? 17.781 9.727 14.898 1 52.09 35 GLN B C 1
ATOM 1655 O O . GLN B 1 35 ? 18.281 9.57 13.789 1 52.09 35 GLN B O 1
ATOM 1660 N N . HIS B 1 36 ? 16.75 8.961 15.203 1 64.31 36 HIS B N 1
ATOM 1661 C CA . HIS B 1 36 ? 16.297 7.895 14.32 1 64.31 36 HIS B CA 1
ATOM 1662 C C . HIS B 1 36 ? 14.953 8.234 13.695 1 64.31 36 HIS B C 1
ATOM 1664 O O . HIS B 1 36 ? 14.227 7.344 13.234 1 64.31 36 HIS B O 1
ATOM 1670 N N . GLY B 1 37 ? 14.789 9.578 13.453 1 86.5 37 GLY B N 1
ATOM 1671 C CA . GLY B 1 37 ? 13.445 9.922 13 1 86.5 37 GLY B CA 1
ATOM 1672 C C . GLY B 1 37 ? 13.234 9.688 11.516 1 86.5 37 GLY B C 1
ATOM 1673 O O . GLY B 1 37 ? 14.195 9.672 10.742 1 86.5 37 GLY B O 1
ATOM 1674 N N . ASN B 1 38 ? 12.062 9.523 11.141 1 92.38 38 ASN B N 1
ATOM 1675 C CA . ASN B 1 38 ? 11.68 9.336 9.742 1 92.38 38 ASN B CA 1
ATOM 1676 C C . ASN B 1 38 ? 11.805 10.633 8.945 1 92.38 38 ASN B C 1
ATOM 1678 O O . ASN B 1 38 ? 12.047 11.695 9.516 1 92.38 38 ASN B O 1
ATOM 1682 N N . CYS B 1 39 ? 11.781 10.484 7.641 1 94.5 39 CYS B N 1
ATOM 1683 C CA . CYS B 1 39 ? 11.852 11.578 6.684 1 94.5 39 CYS B CA 1
ATOM 1684 C C . CYS B 1 39 ? 10.461 11.93 6.156 1 94.5 39 CYS B C 1
ATOM 1686 O O . CYS B 1 39 ? 9.672 11.039 5.84 1 94.5 39 CYS B O 1
ATOM 1688 N N . TYR B 1 40 ? 10.203 13.242 6.074 1 95.31 40 TYR B N 1
ATOM 1689 C CA . TYR B 1 40 ? 8.883 13.703 5.66 1 95.31 40 TYR B CA 1
ATOM 1690 C C . TYR B 1 40 ? 8.992 14.711 4.523 1 95.31 40 TYR B C 1
ATOM 1692 O O . TYR B 1 40 ? 9.914 15.531 4.496 1 95.31 40 TYR B O 1
ATOM 1700 N N . LYS B 1 41 ? 8.047 14.688 3.631 1 94.69 41 LYS B N 1
ATOM 1701 C CA . LYS B 1 41 ? 7.973 15.664 2.545 1 94.69 41 LYS B CA 1
ATOM 1702 C C . LYS B 1 41 ? 6.523 15.953 2.168 1 94.69 41 LYS B C 1
ATOM 1704 O O . LYS B 1 41 ? 5.703 15.039 2.072 1 94.69 41 LYS B O 1
ATOM 1709 N N . VAL B 1 42 ? 6.246 17.188 2.021 1 94.19 42 VAL B N 1
ATOM 1710 C CA . VAL B 1 42 ? 4.945 17.609 1.512 1 94.19 42 VAL B CA 1
ATOM 1711 C C . VAL B 1 42 ? 4.98 17.641 -0.015 1 94.19 42 VAL B C 1
ATOM 1713 O O . VAL B 1 42 ? 5.898 18.219 -0.608 1 94.19 42 VAL B O 1
ATOM 1716 N N . PHE B 1 43 ? 4.051 17.016 -0.585 1 94.19 43 PHE B N 1
ATOM 1717 C CA . PHE B 1 43 ? 3.842 17.141 -2.023 1 94.19 43 PHE B CA 1
ATOM 1718 C C . PHE B 1 43 ? 2.652 18.047 -2.322 1 94.19 43 PHE B C 1
ATOM 1720 O O . PHE B 1 43 ? 1.531 17.766 -1.89 1 94.19 43 PHE B O 1
ATOM 1727 N N . LYS B 1 44 ? 2.928 19.031 -3.102 1 90.5 44 LYS B N 1
ATOM 1728 C CA . LYS B 1 44 ? 1.96 20.109 -3.285 1 90.5 44 LYS B CA 1
ATOM 1729 C C . LYS B 1 44 ? 1.068 19.844 -4.496 1 90.5 44 LYS B C 1
ATOM 1731 O O . LYS B 1 44 ? 0.074 20.547 -4.703 1 90.5 44 LYS B O 1
ATOM 1736 N N . ASN B 1 45 ? 1.426 18.891 -5.285 1 90.38 45 ASN B N 1
ATOM 1737 C CA . ASN B 1 45 ? 0.529 18.484 -6.359 1 90.38 45 ASN B CA 1
ATOM 1738 C C . ASN B 1 45 ? -0.689 17.734 -5.824 1 90.38 45 ASN B C 1
ATOM 1740 O O . ASN B 1 45 ? -0.586 16.578 -5.434 1 90.38 45 ASN B O 1
ATOM 1744 N N . ALA B 1 46 ? -1.756 18.422 -5.812 1 92.44 46 ALA B N 1
ATOM 1745 C CA . ALA B 1 46 ? -2.986 17.891 -5.238 1 92.44 46 ALA B CA 1
ATOM 1746 C C . ALA B 1 46 ? -3.371 16.562 -5.906 1 92.44 46 ALA B C 1
ATOM 1748 O O . ALA B 1 46 ? -3.223 16.406 -7.117 1 92.44 46 ALA B O 1
ATOM 1749 N N . ALA B 1 47 ? -3.836 15.648 -5.141 1 94.69 47 ALA B N 1
ATOM 1750 C CA . ALA B 1 47 ? -4.258 14.336 -5.629 1 94.69 47 ALA B CA 1
ATOM 1751 C C . ALA B 1 47 ? -5.367 13.758 -4.758 1 94.69 47 ALA B C 1
ATOM 1753 O O . ALA B 1 47 ? -5.613 14.242 -3.652 1 94.69 47 ALA B O 1
ATOM 1754 N N . LEU B 1 48 ? -6.074 12.82 -5.363 1 95.25 48 LEU B N 1
ATOM 1755 C CA . LEU B 1 48 ? -6.941 11.984 -4.539 1 95.25 48 LEU B CA 1
ATOM 1756 C C . LEU B 1 48 ? -6.125 11.148 -3.562 1 95.25 48 LEU B C 1
ATOM 1758 O O . LEU B 1 48 ? -4.949 10.867 -3.812 1 95.25 48 LEU B O 1
ATOM 1762 N N . TRP B 1 49 ? -6.719 10.75 -2.469 1 96.94 49 TRP B N 1
ATOM 1763 C CA . TRP B 1 49 ? -5.992 9.961 -1.478 1 96.94 49 TRP B CA 1
ATOM 1764 C C . TRP B 1 49 ? -5.379 8.719 -2.113 1 96.94 49 TRP B C 1
ATOM 1766 O O . TRP B 1 49 ? -4.223 8.383 -1.853 1 96.94 49 TRP B O 1
ATOM 1776 N N . PHE B 1 50 ? -6.207 8.125 -2.928 1 94.06 50 PHE B N 1
ATOM 1777 C CA . PHE B 1 50 ? -5.781 6.879 -3.561 1 94.06 50 PHE B CA 1
ATOM 1778 C C . PHE B 1 50 ? -4.52 7.094 -4.387 1 94.06 50 PHE B C 1
ATOM 1780 O O . PHE B 1 50 ? -3.57 6.312 -4.297 1 94.06 50 PHE B O 1
ATOM 1787 N N . HIS B 1 51 ? -4.477 8.102 -5.133 1 94.12 51 HIS B N 1
ATOM 1788 C CA . HIS B 1 51 ? -3.311 8.414 -5.949 1 94.12 51 HIS B CA 1
ATOM 1789 C C . HIS B 1 51 ? -2.133 8.852 -5.086 1 94.12 51 HIS B C 1
ATOM 1791 O O . HIS B 1 51 ? -0.987 8.492 -5.363 1 94.12 51 HIS B O 1
ATOM 1797 N N . ALA B 1 52 ? -2.412 9.625 -4.059 1 96.94 52 ALA B N 1
ATOM 1798 C CA . ALA B 1 52 ? -1.367 10.062 -3.135 1 96.94 52 ALA B CA 1
ATOM 1799 C C . ALA B 1 52 ? -0.681 8.867 -2.479 1 96.94 52 ALA B C 1
ATOM 1801 O O . ALA B 1 52 ? 0.545 8.844 -2.344 1 96.94 52 ALA B O 1
ATOM 1802 N N . ASP B 1 53 ? -1.472 7.918 -2.078 1 96.44 53 ASP B N 1
ATOM 1803 C CA . ASP B 1 53 ? -0.939 6.711 -1.453 1 96.44 53 ASP B CA 1
ATOM 1804 C C . ASP B 1 53 ? 0.025 5.988 -2.389 1 96.44 53 ASP B C 1
ATOM 1806 O O . ASP B 1 53 ? 1.132 5.625 -1.989 1 96.44 53 ASP B O 1
ATOM 1810 N N . HIS B 1 54 ? -0.376 5.809 -3.625 1 92.88 54 HIS B N 1
ATOM 1811 C CA . HIS B 1 54 ? 0.478 5.109 -4.578 1 92.88 54 HIS B CA 1
ATOM 1812 C C . HIS B 1 54 ? 1.706 5.941 -4.93 1 92.88 54 HIS B C 1
ATOM 1814 O O . HIS B 1 54 ? 2.787 5.395 -5.164 1 92.88 54 HIS B O 1
ATOM 1820 N N . PHE B 1 55 ? 1.502 7.23 -4.957 1 94.5 55 PHE B N 1
ATOM 1821 C CA . PHE B 1 55 ? 2.635 8.109 -5.234 1 94.5 55 PHE B CA 1
ATOM 1822 C C . PHE B 1 55 ? 3.701 7.969 -4.152 1 94.5 55 PHE B C 1
ATOM 1824 O O . PHE B 1 55 ? 4.883 7.801 -4.461 1 94.5 55 PHE B O 1
ATOM 1831 N N . CYS B 1 56 ? 3.291 8.031 -2.885 1 96.56 56 CYS B N 1
ATOM 1832 C CA . CYS B 1 56 ? 4.25 7.926 -1.792 1 96.56 56 CYS B CA 1
ATOM 1833 C C . CYS B 1 56 ? 4.965 6.578 -1.819 1 96.56 56 CYS B C 1
ATOM 1835 O O . CYS B 1 56 ? 6.156 6.496 -1.523 1 96.56 56 CYS B O 1
ATOM 1837 N N . ARG B 1 57 ? 4.281 5.582 -2.186 1 92.31 57 ARG B N 1
ATOM 1838 C CA . ARG B 1 57 ? 4.895 4.266 -2.311 1 92.31 57 ARG B CA 1
ATOM 1839 C C . ARG B 1 57 ? 5.949 4.254 -3.412 1 92.31 57 ARG B C 1
ATOM 1841 O O . ARG B 1 57 ? 7.051 3.738 -3.219 1 92.31 57 ARG B O 1
ATOM 1848 N N . ALA B 1 58 ? 5.602 4.809 -4.52 1 88.44 58 ALA B N 1
ATOM 1849 C CA . ALA B 1 58 ? 6.527 4.879 -5.648 1 88.44 58 ALA B CA 1
ATOM 1850 C C . ALA B 1 58 ? 7.773 5.688 -5.285 1 88.44 58 ALA B C 1
ATOM 1852 O O . ALA B 1 58 ? 8.867 5.41 -5.781 1 88.44 58 ALA B O 1
ATOM 1853 N N . ASP B 1 59 ? 7.598 6.594 -4.352 1 90.44 59 ASP B N 1
ATOM 1854 C CA . ASP B 1 59 ? 8.711 7.449 -3.939 1 90.44 59 ASP B CA 1
ATOM 1855 C C . ASP B 1 59 ? 9.547 6.773 -2.855 1 90.44 59 ASP B C 1
ATOM 1857 O O . ASP B 1 59 ? 10.531 7.34 -2.379 1 90.44 59 ASP B O 1
ATOM 1861 N N . GLY B 1 60 ? 9.148 5.621 -2.496 1 88.06 60 GLY B N 1
ATOM 1862 C CA . GLY B 1 60 ? 9.953 4.844 -1.567 1 88.06 60 GLY B CA 1
ATOM 1863 C C . GLY B 1 60 ? 9.461 4.926 -0.135 1 88.06 60 GLY B C 1
ATOM 1864 O O . GLY B 1 60 ? 10.156 4.516 0.792 1 88.06 60 GLY B O 1
ATOM 1865 N N . GLY B 1 61 ? 8.281 5.48 0.028 1 94.31 61 GLY B N 1
ATOM 1866 C CA . GLY B 1 61 ? 7.73 5.656 1.361 1 94.31 61 GLY B CA 1
ATOM 1867 C C . GLY B 1 61 ? 6.25 5.324 1.442 1 94.31 61 GLY B C 1
ATOM 1868 O O . GLY B 1 61 ? 5.801 4.332 0.868 1 94.31 61 GLY B O 1
ATOM 1869 N N . TRP B 1 62 ? 5.531 6.051 2.295 1 96.25 62 TRP B N 1
ATOM 1870 C CA . TRP B 1 62 ? 4.105 5.887 2.549 1 96.25 62 TRP B CA 1
ATOM 1871 C C . TRP B 1 62 ? 3.473 7.207 2.982 1 96.25 62 TRP B C 1
ATOM 1873 O O . TRP B 1 62 ? 4.176 8.141 3.373 1 96.25 62 TRP B O 1
ATOM 1883 N N . LEU B 1 63 ? 2.148 7.301 2.814 1 97.75 63 LEU B N 1
ATOM 1884 C CA . LEU B 1 63 ? 1.472 8.438 3.424 1 97.75 63 LEU B CA 1
ATOM 1885 C C . LEU B 1 63 ? 1.745 8.5 4.922 1 97.75 63 LEU B C 1
ATOM 1887 O O . LEU B 1 63 ? 1.724 7.469 5.602 1 97.75 63 LEU B O 1
ATOM 1891 N N . ALA B 1 64 ? 1.909 9.648 5.414 1 97.94 64 ALA B N 1
ATOM 1892 C CA . ALA B 1 64 ? 2.504 9.875 6.73 1 97.94 64 ALA B CA 1
ATOM 1893 C C . ALA B 1 64 ? 1.633 9.281 7.832 1 97.94 64 ALA B C 1
ATOM 1895 O O . ALA B 1 64 ? 0.403 9.336 7.762 1 97.94 64 ALA B O 1
ATOM 1896 N N . THR B 1 65 ? 2.33 8.812 8.82 1 97.44 65 THR B N 1
ATOM 1897 C CA . THR B 1 65 ? 1.713 8.297 10.031 1 97.44 65 THR B CA 1
ATOM 1898 C C . THR B 1 65 ? 1.67 9.375 11.117 1 97.44 65 THR B C 1
ATOM 1900 O O . THR B 1 65 ? 2.635 10.117 11.297 1 97.44 65 THR B O 1
ATOM 1903 N N . ILE B 1 66 ? 0.549 9.508 11.797 1 97.25 66 ILE B N 1
ATOM 1904 C CA . ILE B 1 66 ? 0.433 10.352 12.984 1 97.25 66 ILE B CA 1
ATOM 1905 C C . ILE B 1 66 ? 0.147 9.484 14.211 1 97.25 66 ILE B C 1
ATOM 1907 O O . ILE B 1 66 ? -0.999 9.102 14.453 1 97.25 66 ILE B O 1
ATOM 1911 N N . SER B 1 67 ? 1.189 9.273 14.969 1 95.12 67 SER B N 1
ATOM 1912 C CA . SER B 1 67 ? 1.065 8.297 16.047 1 95.12 67 SER B CA 1
ATOM 1913 C C . SER B 1 67 ? 0.749 8.977 17.375 1 95.12 67 SER B C 1
ATOM 1915 O O . SER B 1 67 ? 0.349 8.312 18.344 1 95.12 67 SER B O 1
ATOM 1917 N N . ASP B 1 68 ? 0.985 10.211 17.484 1 95.62 68 ASP B N 1
ATOM 1918 C CA . ASP B 1 68 ? 0.698 10.977 18.688 1 95.62 68 ASP B CA 1
ATOM 1919 C C . ASP B 1 68 ? 0.596 12.469 18.391 1 95.62 68 ASP B C 1
ATOM 1921 O O . ASP B 1 68 ? 0.688 12.883 17.234 1 95.62 68 ASP B O 1
ATOM 1925 N N . GLU B 1 69 ? 0.326 13.188 19.453 1 95.56 69 GLU B N 1
ATOM 1926 C CA . GLU B 1 69 ? 0.136 14.625 19.312 1 95.56 69 GLU B CA 1
ATOM 1927 C C . GLU B 1 69 ? 1.391 15.297 18.75 1 95.56 69 GLU B C 1
ATOM 1929 O O . GLU B 1 69 ? 1.302 16.219 17.953 1 95.56 69 GLU B O 1
ATOM 1934 N N . ASP B 1 70 ? 2.545 14.82 19.141 1 93.25 70 ASP B N 1
ATOM 1935 C CA . ASP B 1 70 ? 3.803 15.391 18.672 1 93.25 70 ASP B CA 1
ATOM 1936 C C . ASP B 1 70 ? 3.996 15.148 17.172 1 93.25 70 ASP B C 1
ATOM 1938 O O . ASP B 1 70 ? 4.441 16.047 16.453 1 93.25 70 ASP B O 1
ATOM 1942 N N . ASP B 1 71 ? 3.629 13.969 16.781 1 93.25 71 ASP B N 1
ATOM 1943 C CA . ASP B 1 71 ? 3.682 13.672 15.352 1 93.25 71 ASP B CA 1
ATOM 1944 C C . ASP B 1 71 ? 2.768 14.609 14.562 1 93.25 71 ASP B C 1
ATOM 1946 O O . ASP B 1 71 ? 3.166 15.148 13.531 1 93.25 71 ASP B O 1
ATOM 1950 N N . GLY B 1 72 ? 1.554 14.773 15.117 1 95.12 72 GLY B N 1
ATOM 1951 C CA . GLY B 1 72 ? 0.6 15.656 14.469 1 95.12 72 GLY B CA 1
ATOM 1952 C C . GLY B 1 72 ? 1.099 17.078 14.344 1 95.12 72 GLY B C 1
ATOM 1953 O O . GLY B 1 72 ? 0.939 17.719 13.297 1 95.12 72 GLY B O 1
ATOM 1954 N N . ALA B 1 73 ? 1.679 17.547 15.398 1 93.5 73 ALA B N 1
ATOM 1955 C CA . ALA B 1 73 ? 2.209 18.906 15.391 1 93.5 73 ALA B CA 1
ATOM 1956 C C . ALA B 1 73 ? 3.348 19.031 14.383 1 93.5 73 ALA B C 1
ATOM 1958 O O . ALA B 1 73 ? 3.422 20.031 13.656 1 93.5 73 ALA B O 1
ATOM 1959 N N . PHE B 1 74 ? 4.18 18.078 14.344 1 92.69 74 PHE B N 1
ATOM 1960 C CA . PHE B 1 74 ? 5.309 18.125 13.422 1 92.69 74 PHE B CA 1
ATOM 1961 C C . PHE B 1 74 ? 4.824 18.125 11.977 1 92.69 74 PHE B C 1
ATOM 1963 O O . PHE B 1 74 ? 5.234 18.969 11.18 1 92.69 74 PHE B O 1
ATOM 1970 N N . VAL B 1 75 ? 3.949 17.188 11.625 1 93.62 75 VAL B N 1
ATOM 1971 C CA . VAL B 1 75 ? 3.438 17.078 10.258 1 93.62 75 VAL B CA 1
ATOM 1972 C C . VAL B 1 75 ? 2.707 18.359 9.875 1 93.62 75 VAL B C 1
ATOM 1974 O O . VAL B 1 75 ? 2.883 18.875 8.773 1 93.62 75 VAL B O 1
ATOM 1977 N N . ASN B 1 76 ? 1.984 18.891 10.773 1 92.75 76 ASN B N 1
ATOM 1978 C CA . ASN B 1 76 ? 1.207 20.094 10.516 1 92.75 76 ASN B CA 1
ATOM 1979 C C . ASN B 1 76 ? 2.107 21.312 10.336 1 92.75 76 ASN B C 1
ATOM 1981 O O . ASN B 1 76 ? 1.707 22.297 9.719 1 92.75 76 ASN B O 1
ATOM 1985 N N . SER B 1 77 ? 3.246 21.297 10.906 1 90.88 77 SER B N 1
ATOM 1986 C CA . SER B 1 77 ? 4.145 22.438 10.852 1 90.88 77 SER B CA 1
ATOM 1987 C C . SER B 1 77 ? 4.555 22.75 9.414 1 90.88 77 SER B C 1
ATOM 1989 O O . SER B 1 77 ? 4.934 23.891 9.109 1 90.88 77 SER B O 1
ATOM 1991 N N . PHE B 1 78 ? 4.492 21.766 8.57 1 88.75 78 PHE B N 1
ATOM 1992 C CA . PHE B 1 78 ? 4.824 21.984 7.172 1 88.75 78 PHE B CA 1
ATOM 1993 C C . PHE B 1 78 ? 3.846 22.953 6.527 1 88.75 78 PHE B C 1
ATOM 1995 O O . PHE B 1 78 ? 4.152 23.562 5.5 1 88.75 78 PHE B O 1
ATOM 2002 N N . PHE B 1 79 ? 2.672 23.047 7.055 1 87.31 79 PHE B N 1
ATOM 2003 C CA . PHE B 1 79 ? 1.595 23.812 6.438 1 87.31 79 PHE B CA 1
ATOM 2004 C C . PHE B 1 79 ? 1.43 25.172 7.117 1 87.31 79 PHE B C 1
ATOM 2006 O O . PHE B 1 79 ? 0.852 26.094 6.543 1 87.31 79 PHE B O 1
ATOM 2013 N N . ILE B 1 80 ? 1.765 25.188 8.336 1 75.31 80 ILE B N 1
ATOM 2014 C CA . ILE B 1 80 ? 1.707 26.484 9.023 1 75.31 80 ILE B CA 1
ATOM 2015 C C . ILE B 1 80 ? 2.738 27.438 8.422 1 75.31 80 ILE B C 1
ATOM 2017 O O . ILE B 1 80 ? 2.439 28.594 8.172 1 75.31 80 ILE B O 1
ATOM 2021 N N . SER B 1 81 ? 3.998 26.797 8.352 1 61.62 81 SER B N 1
ATOM 2022 C CA . SER B 1 81 ? 5.066 27.656 7.855 1 61.62 81 SER B CA 1
ATOM 2023 C C . SER B 1 81 ? 4.898 27.938 6.367 1 61.62 81 SER B C 1
ATOM 2025 O O . SER B 1 81 ? 5.438 28.922 5.852 1 61.62 81 SER B O 1
ATOM 2027 N N . ASN B 1 82 ? 4.219 27.078 5.648 1 57.34 82 ASN B N 1
ATOM 2028 C CA . ASN B 1 82 ? 4.082 27.188 4.199 1 57.34 82 ASN B CA 1
ATOM 2029 C C . ASN B 1 82 ? 2.771 27.859 3.811 1 57.34 82 ASN B C 1
ATOM 2031 O O . ASN B 1 82 ? 2.164 27.5 2.797 1 57.34 82 ASN B O 1
ATOM 2035 N N . ARG B 1 83 ? 2.316 28.797 4.641 1 54.81 83 ARG B N 1
ATOM 2036 C CA . ARG B 1 83 ? 1.093 29.531 4.34 1 54.81 83 ARG B CA 1
ATOM 2037 C C . ARG B 1 83 ? 1.062 29.969 2.881 1 54.81 83 ARG B C 1
ATOM 2039 O O . ARG B 1 83 ? 0.019 30.391 2.375 1 54.81 83 ARG B O 1
ATOM 2046 N N . GLY B 1 84 ? 2.119 29.812 2.303 1 52.34 84 GLY B N 1
ATOM 2047 C CA . GLY B 1 84 ? 2.146 30.219 0.906 1 52.34 84 GLY B CA 1
ATOM 2048 C C . GLY B 1 84 ? 1.885 29.078 -0.054 1 52.34 84 GLY B C 1
ATOM 2049 O O . GLY B 1 84 ? 1.865 29.281 -1.271 1 52.34 84 GLY B O 1
ATOM 2050 N N . TYR B 1 85 ? 1.963 27.953 0.556 1 53.62 85 TYR B N 1
ATOM 2051 C CA . TYR B 1 85 ? 1.778 26.891 -0.425 1 53.62 85 TYR B CA 1
ATOM 2052 C C . TYR B 1 85 ? 0.302 26.688 -0.744 1 53.62 85 TYR B C 1
ATOM 2054 O O . TYR B 1 85 ? -0.564 27 0.078 1 53.62 85 TYR B O 1
ATOM 2062 N N . SER B 1 86 ? 0.165 26.672 -2.004 1 61.91 86 SER B N 1
ATOM 2063 C CA . SER B 1 86 ? -1.118 26.438 -2.66 1 61.91 86 SER B CA 1
ATOM 2064 C C . SER B 1 86 ? -1.801 25.188 -2.115 1 61.91 86 SER B C 1
ATOM 2066 O O . SER B 1 86 ? -2.801 24.719 -2.67 1 61.91 86 SER B O 1
ATOM 2068 N N . CYS B 1 87 ? -1.21 24.75 -0.916 1 70.75 87 CYS B N 1
ATOM 2069 C CA . CYS B 1 87 ? -1.931 23.578 -0.432 1 70.75 87 CYS B CA 1
ATOM 2070 C C . CYS B 1 87 ? -3.227 23.984 0.259 1 70.75 87 CYS B C 1
ATOM 2072 O O . CYS B 1 87 ? -3.326 25.094 0.812 1 70.75 87 CYS B O 1
ATOM 2074 N N . ASN B 1 88 ? -4.266 23.203 0.056 1 73 88 ASN B N 1
ATOM 2075 C CA . ASN B 1 88 ? -5.586 23.391 0.648 1 73 88 ASN B CA 1
ATOM 2076 C C . ASN B 1 88 ? -5.531 23.328 2.172 1 73 88 ASN B C 1
ATOM 2078 O O . ASN B 1 88 ? -4.477 23.047 2.748 1 73 88 ASN B O 1
ATOM 2082 N N . ASP B 1 89 ? -6.59 23.828 2.811 1 87.75 89 ASP B N 1
ATOM 2083 C CA . ASP B 1 89 ? -6.781 23.812 4.258 1 87.75 89 ASP B CA 1
ATOM 2084 C C . ASP B 1 89 ? -6.77 22.391 4.793 1 87.75 89 ASP B C 1
ATOM 2086 O O . ASP B 1 89 ? -6.871 22.172 6.004 1 87.75 89 ASP B O 1
ATOM 2090 N N . TRP B 1 90 ? -6.625 21.469 3.883 1 93.38 90 TRP B N 1
ATOM 2091 C CA . TRP B 1 90 ? -6.613 20.062 4.246 1 93.38 90 TRP B CA 1
ATOM 2092 C C . TRP B 1 90 ? -5.484 19.328 3.525 1 93.38 90 TRP B C 1
ATOM 2094 O O . TRP B 1 90 ? -5.055 19.734 2.447 1 93.38 90 TRP B O 1
ATOM 2104 N N . TYR B 1 91 ? -5.02 18.25 4.152 1 95.56 91 TYR B N 1
ATOM 2105 C CA . TYR B 1 91 ? -4.016 17.406 3.506 1 95.56 91 TYR B CA 1
ATOM 2106 C C . TYR B 1 91 ? -4.219 15.938 3.859 1 95.56 91 TYR B C 1
ATOM 2108 O O . TYR B 1 91 ? -4.848 15.617 4.871 1 95.56 91 TYR B O 1
ATOM 2116 N N . TRP B 1 92 ? -3.693 15.078 2.943 1 97.75 92 TRP B N 1
ATOM 2117 C CA . TRP B 1 92 ? -3.826 13.641 3.158 1 97.75 92 TRP B CA 1
ATOM 2118 C C . TRP B 1 92 ? -2.707 13.117 4.055 1 97.75 92 TRP B C 1
ATOM 2120 O O . TRP B 1 92 ? -1.554 13.531 3.92 1 97.75 92 TRP B O 1
ATOM 2130 N N . VAL B 1 93 ? -3.039 12.188 4.922 1 98.5 93 VAL B N 1
ATOM 2131 C CA . VAL B 1 93 ? -2.084 11.312 5.598 1 98.5 93 VAL B CA 1
ATOM 2132 C C . VAL B 1 93 ? -2.512 9.852 5.441 1 98.5 93 VAL B C 1
ATOM 2134 O O . VAL B 1 93 ? -3.506 9.562 4.773 1 98.5 93 VAL B O 1
ATOM 2137 N N . GLY B 1 94 ? -1.739 8.922 5.957 1 98.19 94 GLY B N 1
ATOM 2138 C CA . GLY B 1 94 ? -1.814 7.523 5.578 1 98.19 94 GLY B CA 1
ATOM 2139 C C . GLY B 1 94 ? -2.893 6.762 6.324 1 98.19 94 GLY B C 1
ATOM 2140 O O . GLY B 1 94 ? -2.883 5.527 6.352 1 98.19 94 GLY B O 1
ATOM 2141 N N . GLY B 1 95 ? -3.861 7.242 6.934 1 97.81 95 GLY B N 1
ATOM 2142 C CA . GLY B 1 95 ? -4.91 6.535 7.652 1 97.81 95 GLY B CA 1
ATOM 2143 C C . GLY B 1 95 ? -6.035 6.059 6.75 1 97.81 95 GLY B C 1
ATOM 2144 O O . GLY B 1 95 ? -6.484 6.793 5.867 1 97.81 95 GLY B O 1
ATOM 2145 N N . THR B 1 96 ? -6.449 4.75 6.887 1 96.5 96 THR B N 1
ATOM 2146 C CA . THR B 1 96 ? -7.57 4.203 6.137 1 96.5 96 THR B CA 1
ATOM 2147 C C . THR B 1 96 ? -8.289 3.123 6.941 1 96.5 96 THR B C 1
ATOM 2149 O O . THR B 1 96 ? -7.66 2.418 7.738 1 96.5 96 THR B O 1
ATOM 2152 N N . ASP B 1 97 ? -9.555 3.018 6.766 1 95.12 97 ASP B N 1
ATOM 2153 C CA . ASP B 1 97 ? -10.305 1.903 7.336 1 95.12 97 ASP B CA 1
ATOM 2154 C C . ASP B 1 97 ? -11.039 1.127 6.246 1 95.12 97 ASP B C 1
ATOM 2156 O O . ASP B 1 97 ? -12.102 0.556 6.496 1 95.12 97 ASP B O 1
ATOM 2160 N N . ALA B 1 98 ? -10.43 1.124 5.051 1 89.5 98 ALA B N 1
ATOM 2161 C CA . ALA B 1 98 ? -11.016 0.464 3.891 1 89.5 98 ALA B CA 1
ATOM 2162 C C . ALA B 1 98 ? -11.102 -1.045 4.105 1 89.5 98 ALA B C 1
ATOM 2164 O O . ALA B 1 98 ? -12.023 -1.697 3.598 1 89.5 98 ALA B O 1
ATOM 2165 N N . LEU B 1 99 ? -10.109 -1.593 4.848 1 85.56 99 LEU B N 1
ATOM 2166 C CA . LEU B 1 99 ? -10.094 -3.035 5.066 1 85.56 99 LEU B CA 1
ATOM 2167 C C . LEU B 1 99 ? -11.273 -3.467 5.938 1 85.56 99 LEU B C 1
ATOM 2169 O O . LEU B 1 99 ? -11.977 -4.422 5.605 1 85.56 99 LEU B O 1
ATOM 2173 N N . HIS B 1 100 ? -11.422 -2.766 7.035 1 86.44 100 HIS B N 1
ATOM 2174 C CA . HIS B 1 100 ? -12.531 -2.939 7.965 1 86.44 100 HIS B CA 1
ATOM 2175 C C . HIS B 1 100 ? -13.039 -1.595 8.477 1 86.44 100 HIS B C 1
ATOM 2177 O O . HIS B 1 100 ? -12.328 -0.896 9.203 1 86.44 100 HIS B O 1
ATOM 2183 N N . GLU B 1 101 ? -14.297 -1.351 8.07 1 90.12 101 GLU B N 1
ATOM 2184 C CA . GLU B 1 101 ? -14.883 -0.078 8.492 1 90.12 101 GLU B CA 1
ATOM 2185 C C . GLU B 1 101 ? -14.781 0.107 10 1 90.12 101 GLU B C 1
ATOM 2187 O O . GLU B 1 101 ? -15.133 -0.792 10.766 1 90.12 101 GLU B O 1
ATOM 2192 N N . GLY B 1 102 ? -14.242 1.247 10.398 1 94.62 102 GLY B N 1
ATOM 2193 C CA . GLY B 1 102 ? -14.141 1.582 11.812 1 94.62 102 GLY B CA 1
ATOM 2194 C C . GLY B 1 102 ? -12.789 1.248 12.406 1 94.62 102 GLY B C 1
ATOM 2195 O O . GLY B 1 102 ? -12.445 1.724 13.492 1 94.62 102 GLY B O 1
ATOM 2196 N N . ILE B 1 103 ? -12.047 0.425 11.703 1 94.06 103 ILE B N 1
ATOM 2197 C CA . ILE B 1 103 ? -10.703 0.085 12.148 1 94.06 103 ILE B CA 1
ATOM 2198 C C . ILE B 1 103 ? -9.672 0.803 11.273 1 94.06 103 ILE B C 1
ATOM 2200 O O . ILE B 1 103 ? -9.352 0.345 10.18 1 94.06 103 ILE B O 1
ATOM 2204 N N . TRP B 1 104 ? -9.133 1.868 11.867 1 97.62 104 TRP B N 1
ATOM 2205 C CA . TRP B 1 104 ? -8.219 2.705 11.102 1 97.62 104 TRP B CA 1
ATOM 2206 C C . TRP B 1 104 ? -6.789 2.199 11.219 1 97.62 104 TRP B C 1
ATOM 2208 O O . TRP B 1 104 ? -6.309 1.931 12.32 1 97.62 104 TRP B O 1
ATOM 2218 N N . ARG B 1 105 ? -6.148 2.08 10.039 1 95.44 105 ARG B N 1
ATOM 2219 C CA . ARG B 1 105 ? -4.789 1.552 9.969 1 95.44 105 ARG B CA 1
ATOM 2220 C C . ARG B 1 105 ? -3.867 2.518 9.227 1 95.44 105 ARG B C 1
ATOM 2222 O O . ARG B 1 105 ? -4.316 3.289 8.383 1 95.44 105 ARG B O 1
ATOM 2229 N N . TRP B 1 106 ? -2.621 2.416 9.586 1 97.12 106 TRP B N 1
ATOM 2230 C CA . TRP B 1 106 ? -1.615 3.26 8.953 1 97.12 106 TRP B CA 1
ATOM 2231 C C . TRP B 1 106 ? -0.987 2.551 7.754 1 97.12 106 TRP B C 1
ATOM 2233 O O . TRP B 1 106 ? -0.735 1.344 7.805 1 97.12 106 TRP B O 1
ATOM 2243 N N . GLN B 1 107 ? -0.663 3.32 6.742 1 95.44 107 GLN B N 1
ATOM 2244 C CA . GLN B 1 107 ? -0.1 2.797 5.5 1 95.44 107 GLN B CA 1
ATOM 2245 C C . GLN B 1 107 ? 1.33 2.305 5.711 1 95.44 107 GLN B C 1
ATOM 2247 O O . GLN B 1 107 ? 1.845 1.521 4.91 1 95.44 107 GLN B O 1
ATOM 2252 N N . GLN B 1 108 ? 1.946 2.799 6.777 1 92.94 108 GLN B N 1
ATOM 2253 C CA . GLN B 1 108 ? 3.336 2.441 7.039 1 92.94 108 GLN B CA 1
ATOM 2254 C C . GLN B 1 108 ? 3.484 0.936 7.25 1 92.94 108 GLN B C 1
ATOM 2256 O O . GLN B 1 108 ? 4.348 0.303 6.641 1 92.94 108 GLN B O 1
ATOM 2261 N N . ASP B 1 109 ? 2.584 0.378 8.117 1 91.56 109 ASP B N 1
ATOM 2262 C CA . ASP B 1 109 ? 2.807 -1.014 8.5 1 91.56 109 ASP B CA 1
ATOM 2263 C C . ASP B 1 109 ? 1.483 -1.722 8.789 1 91.56 109 ASP B C 1
ATOM 2265 O O . ASP B 1 109 ? 1.473 -2.873 9.227 1 91.56 109 ASP B O 1
ATOM 2269 N N . GLY B 1 110 ? 0.434 -1.04 8.562 1 92.75 110 GLY B N 1
ATOM 2270 C CA . GLY B 1 110 ? -0.873 -1.641 8.773 1 92.75 110 GLY B CA 1
ATOM 2271 C C . GLY B 1 110 ? -1.302 -1.628 10.234 1 92.75 110 GLY B C 1
ATOM 2272 O O . GLY B 1 110 ? -2.363 -2.152 10.578 1 92.75 110 GLY B O 1
ATOM 2273 N N . SER B 1 111 ? -0.547 -1.002 11.094 1 93.94 111 SER B N 1
ATOM 2274 C CA . SER B 1 111 ? -0.915 -0.957 12.508 1 93.94 111 SER B CA 1
ATOM 2275 C C . SER B 1 111 ? -2.186 -0.143 12.719 1 93.94 111 SER B C 1
ATOM 2277 O O . SER B 1 111 ? -2.449 0.812 11.984 1 93.94 111 SER B O 1
ATOM 2279 N N . VAL B 1 112 ? -2.91 -0.564 13.742 1 95.56 112 VAL B N 1
ATOM 2280 C CA . VAL B 1 112 ? -4.145 0.138 14.094 1 95.56 112 VAL B CA 1
ATOM 2281 C C . VAL B 1 112 ? -3.811 1.458 14.781 1 95.56 112 VAL B C 1
ATOM 2283 O O . VAL B 1 112 ? -2.922 1.511 15.633 1 95.56 112 VAL B O 1
ATOM 2286 N N . ALA B 1 113 ? -4.5 2.477 14.391 1 97.69 113 ALA B N 1
ATOM 2287 C CA . ALA B 1 113 ? -4.297 3.785 15.008 1 97.69 113 ALA B CA 1
ATOM 2288 C C . ALA B 1 113 ? -4.688 3.762 16.484 1 97.69 113 ALA B C 1
ATOM 2290 O O . ALA B 1 113 ? -5.801 3.361 16.828 1 97.69 113 ALA B O 1
ATOM 2291 N N . THR B 1 114 ? -3.766 4.203 17.328 1 97.38 114 THR B N 1
ATOM 2292 C CA . THR B 1 114 ? -4.035 4.273 18.766 1 97.38 114 THR B CA 1
ATOM 2293 C C . THR B 1 114 ? -4.254 5.719 19.203 1 97.38 114 THR B C 1
ATOM 2295 O O . THR B 1 114 ? -4.762 5.969 20.297 1 97.38 114 THR B O 1
ATOM 2298 N N . TYR B 1 115 ? -3.816 6.637 18.5 1 97.81 115 TYR B N 1
ATOM 2299 C CA . TYR B 1 115 ? -4.078 8.062 18.641 1 97.81 115 TYR B CA 1
ATOM 2300 C C . TYR B 1 115 ? -4.996 8.562 17.531 1 97.81 115 TYR B C 1
ATOM 2302 O O . TYR B 1 115 ? -4.824 8.195 16.375 1 97.81 115 TYR B O 1
ATOM 2310 N N . THR B 1 116 ? -6 9.305 17.906 1 98.38 116 THR B N 1
ATOM 2311 C CA . THR B 1 116 ? -6.848 9.945 16.906 1 98.38 116 THR B CA 1
ATOM 2312 C C . THR B 1 116 ? -7.145 11.391 17.297 1 98.38 116 THR B C 1
ATOM 2314 O O . THR B 1 116 ? -7.023 11.766 18.469 1 98.38 116 THR B O 1
ATOM 2317 N N . ASN B 1 117 ? -7.402 12.227 16.328 1 98.56 117 ASN B N 1
ATOM 2318 C CA . ASN B 1 117 ? -7.793 13.617 16.531 1 98.56 117 ASN B CA 1
ATOM 2319 C C . ASN B 1 117 ? -8.969 14.008 15.633 1 98.56 117 ASN B C 1
ATOM 2321 O O . ASN B 1 117 ? -8.891 15 14.906 1 98.56 117 ASN B O 1
ATOM 2325 N N . TRP B 1 118 ? -10.039 13.266 15.82 1 98.75 118 TRP B N 1
ATOM 2326 C CA . TRP B 1 118 ? -11.203 13.453 14.969 1 98.75 118 TRP B CA 1
ATOM 2327 C C . TRP B 1 118 ? -11.891 14.781 15.266 1 98.75 118 TRP B C 1
ATOM 2329 O O . TRP B 1 118 ? -12.023 15.172 16.422 1 98.75 118 TRP B O 1
ATOM 2339 N N . ALA B 1 119 ? -12.336 15.43 14.219 1 98.5 119 ALA B N 1
ATOM 2340 C CA . ALA B 1 119 ? -13.234 16.562 14.391 1 98.5 119 ALA B CA 1
ATOM 2341 C C . ALA B 1 119 ? -14.578 16.109 14.961 1 98.5 119 ALA B C 1
ATOM 2343 O O . ALA B 1 119 ? -14.891 14.922 14.969 1 98.5 119 ALA B O 1
ATOM 2344 N N . ALA B 1 120 ? -15.281 17.078 15.422 1 97.62 120 ALA B N 1
ATOM 2345 C CA . ALA B 1 120 ? -16.609 16.766 15.93 1 97.62 120 ALA B CA 1
ATOM 2346 C C . ALA B 1 120 ? -17.453 16.047 14.875 1 97.62 120 ALA B C 1
ATOM 2348 O O . ALA B 1 120 ? -17.484 16.453 13.711 1 97.62 120 ALA B O 1
ATOM 2349 N N . ARG B 1 121 ? -18.078 14.852 15.195 1 97.75 121 ARG B N 1
ATOM 2350 C CA . ARG B 1 121 ? -18.984 14.047 14.375 1 97.75 121 ARG B CA 1
ATOM 2351 C C . ARG B 1 121 ? -18.219 13.289 13.297 1 97.75 121 ARG B C 1
ATOM 2353 O O . ARG B 1 121 ? -18.797 12.82 12.32 1 97.75 121 ARG B O 1
ATOM 2360 N N . GLN B 1 122 ? -16.922 13.344 13.516 1 98 122 GLN B N 1
ATOM 2361 C CA . GLN B 1 122 ? -16.094 12.555 12.609 1 98 122 GLN B CA 1
ATOM 2362 C C . GLN B 1 122 ? -15.43 11.398 13.344 1 98 122 GLN B C 1
ATOM 2364 O O . GLN B 1 122 ? -15.219 11.469 14.562 1 98 122 GLN B O 1
ATOM 2369 N N . PRO B 1 123 ? -15.031 10.414 12.703 1 98.12 123 PRO B N 1
ATOM 2370 C CA . PRO B 1 123 ? -15.414 10.102 11.328 1 98.12 123 PRO B CA 1
ATOM 2371 C C . PRO B 1 123 ? -16.891 9.727 11.188 1 98.12 123 PRO B C 1
ATOM 2373 O O . PRO B 1 123 ? -17.438 9.07 12.07 1 98.12 123 PRO B O 1
ATOM 2376 N N . ASP B 1 124 ? -17.609 10.078 10.117 1 97.75 124 ASP B N 1
ATOM 2377 C CA . ASP B 1 124 ? -19.047 9.789 9.961 1 97.75 124 ASP B CA 1
ATOM 2378 C C . ASP B 1 124 ? -19.281 8.805 8.82 1 97.75 124 ASP B C 1
ATOM 2380 O O . ASP B 1 124 ? -20.406 8.352 8.609 1 97.75 124 ASP B O 1
ATOM 2384 N N . ASN B 1 125 ? -18.219 8.43 8.141 1 96.44 125 ASN B N 1
ATOM 2385 C CA . ASN B 1 125 ? -18.281 7.449 7.055 1 96.44 125 ASN B CA 1
ATOM 2386 C C . ASN B 1 125 ? -19.359 7.812 6.039 1 96.44 125 ASN B C 1
ATOM 2388 O O . ASN B 1 125 ? -20.078 6.938 5.543 1 96.44 125 ASN B O 1
ATOM 2392 N N . TRP B 1 126 ? -19.484 9.102 5.84 1 93 126 TRP B N 1
ATOM 2393 C CA . TRP B 1 126 ? -20.469 9.562 4.871 1 93 126 TRP B CA 1
ATOM 2394 C C . TRP B 1 126 ? -20.172 8.992 3.486 1 93 126 TRP B C 1
ATOM 2396 O O . TRP B 1 126 ? -19.156 9.305 2.877 1 93 126 TRP B O 1
ATOM 2406 N N . TRP B 1 127 ? -21.047 8.109 2.912 1 89.81 127 TRP B N 1
ATOM 2407 C CA . TRP B 1 127 ? -20.922 7.457 1.611 1 89.81 127 TRP B CA 1
ATOM 2408 C C . TRP B 1 127 ? -19.656 6.613 1.541 1 89.81 127 TRP B C 1
ATOM 2410 O O . TRP B 1 127 ? -18.906 6.68 0.56 1 89.81 127 TRP B O 1
ATOM 2420 N N . ASP B 1 128 ? -19.266 5.961 2.586 1 90.44 128 ASP B N 1
ATOM 2421 C CA . ASP B 1 128 ? -18.188 4.98 2.623 1 90.44 128 ASP B CA 1
ATOM 2422 C C . ASP B 1 128 ? -16.828 5.66 2.508 1 90.44 128 ASP B C 1
ATOM 2424 O O . ASP B 1 128 ? -16.016 5.305 1.644 1 90.44 128 ASP B O 1
ATOM 2428 N N . GLU B 1 129 ? -16.594 6.605 3.414 1 94.75 129 GLU B N 1
ATOM 2429 C CA . GLU B 1 129 ? -15.312 7.316 3.488 1 94.75 129 GLU B CA 1
ATOM 2430 C C . GLU B 1 129 ? -14.258 6.488 4.211 1 94.75 129 GLU B C 1
ATOM 2432 O O . GLU B 1 129 ? -14.5 5.98 5.305 1 94.75 129 GLU B O 1
ATOM 2437 N N . ASP B 1 130 ? -13.078 6.367 3.527 1 95.62 130 ASP B N 1
ATOM 2438 C CA . ASP B 1 130 ? -12.109 5.43 4.094 1 95.62 130 ASP B CA 1
ATOM 2439 C C . ASP B 1 130 ? -10.719 6.047 4.148 1 95.62 130 ASP B C 1
ATOM 2441 O O . ASP B 1 130 ? -9.727 5.344 4.367 1 95.62 130 ASP B O 1
ATOM 2445 N N . SER B 1 131 ? -10.602 7.32 3.873 1 97.81 131 SER B N 1
ATOM 2446 C CA . SER B 1 131 ? -9.297 7.965 3.889 1 97.81 131 SER B CA 1
ATOM 2447 C C . SER B 1 131 ? -9.25 9.094 4.906 1 97.81 131 SER B C 1
ATOM 2449 O O . SER B 1 131 ? -10.289 9.625 5.309 1 97.81 131 SER B O 1
ATOM 2451 N N . LEU B 1 132 ? -8.039 9.406 5.27 1 98.62 132 LEU B N 1
ATOM 2452 C CA . LEU B 1 132 ? -7.844 10.344 6.367 1 98.62 132 LEU B CA 1
ATOM 2453 C C . LEU B 1 132 ? -7.281 11.672 5.855 1 98.62 132 LEU B C 1
ATOM 2455 O O . LEU B 1 132 ? -6.207 11.703 5.25 1 98.62 132 LEU B O 1
ATOM 2459 N N . MET B 1 133 ? -8.047 12.656 6.152 1 97.44 133 MET B N 1
ATOM 2460 C CA . MET B 1 133 ? -7.621 14.023 5.863 1 97.44 133 MET B CA 1
ATOM 2461 C C . MET B 1 133 ? -7.43 14.812 7.152 1 97.44 133 MET B C 1
ATOM 2463 O O . MET B 1 133 ? -8.164 14.609 8.125 1 97.44 133 MET B O 1
ATOM 2467 N N . VAL B 1 134 ? -6.492 15.766 7.125 1 97.19 134 VAL B N 1
ATOM 2468 C CA . VAL B 1 134 ? -6.18 16.562 8.312 1 97.19 134 VAL B CA 1
ATOM 2469 C C . VAL B 1 134 ? -6.309 18.047 7.988 1 97.19 134 VAL B C 1
ATOM 2471 O O . VAL B 1 134 ? -5.84 18.5 6.945 1 97.19 134 VAL B O 1
ATOM 2474 N N . ASN B 1 135 ? -6.953 18.734 8.859 1 95.44 135 ASN B N 1
ATOM 2475 C CA . ASN B 1 135 ? -7.051 20.172 8.719 1 95.44 135 ASN B CA 1
ATOM 2476 C C . ASN B 1 135 ? -5.73 20.859 9.062 1 95.44 135 ASN B C 1
ATOM 2478 O O . ASN B 1 135 ? -5.18 20.641 10.148 1 95.44 135 ASN B O 1
ATOM 2482 N N . SER B 1 136 ? -5.305 21.703 8.188 1 92.44 136 SER B N 1
ATOM 2483 C CA . SER B 1 136 ? -3.971 22.281 8.32 1 92.44 136 SER B CA 1
ATOM 2484 C C . SER B 1 136 ? -3.936 23.344 9.414 1 92.44 136 SER B C 1
ATOM 2486 O O . SER B 1 136 ? -2.861 23.703 9.906 1 92.44 136 SER B O 1
ATOM 2488 N N . ALA B 1 137 ? -4.996 23.844 9.781 1 90.06 137 ALA B N 1
ATOM 2489 C CA . ALA B 1 137 ? -5.055 24.875 10.812 1 90.06 137 ALA B CA 1
ATOM 2490 C C . ALA B 1 137 ? -5.312 24.266 12.188 1 90.06 137 ALA B C 1
ATOM 2492 O O . ALA B 1 137 ? -4.68 24.656 13.172 1 90.06 137 ALA B O 1
ATOM 2493 N N . THR B 1 138 ? -6.188 23.297 12.289 1 93.06 138 THR B N 1
ATOM 2494 C CA . THR B 1 138 ? -6.656 22.797 13.578 1 93.06 138 THR B CA 1
ATOM 2495 C C . THR B 1 138 ? -6.059 21.438 13.891 1 93.06 138 THR B C 1
ATOM 2497 O O . THR B 1 138 ? -6.133 20.969 15.023 1 93.06 138 THR B O 1
ATOM 2500 N N . ARG B 1 139 ? -5.547 20.688 12.922 1 95.94 139 ARG B N 1
ATOM 2501 C CA . ARG B 1 139 ? -4.996 19.344 12.992 1 95.94 139 ARG B CA 1
ATOM 2502 C C . ARG B 1 139 ? -6.098 18.312 13.188 1 95.94 139 ARG B C 1
ATOM 2504 O O . ARG B 1 139 ? -5.82 17.141 13.469 1 95.94 139 ARG B O 1
ATOM 2511 N N . GLU B 1 140 ? -7.332 18.766 13.047 1 97.94 140 GLU B N 1
ATOM 2512 C CA . GLU B 1 140 ? -8.445 17.828 13.211 1 97.94 140 GLU B CA 1
ATOM 2513 C C . GLU B 1 140 ? -8.594 16.922 11.984 1 97.94 140 GLU B C 1
ATOM 2515 O O . GLU B 1 140 ? -8.258 17.328 10.867 1 97.94 140 GLU B O 1
ATOM 2520 N N . TRP B 1 141 ? -9.133 15.711 12.32 1 98.69 141 TRP B N 1
ATOM 2521 C CA . TRP B 1 141 ? -9.211 14.672 11.305 1 98.69 141 TRP B CA 1
ATOM 2522 C C . TRP B 1 141 ? -10.617 14.578 10.719 1 98.69 141 TRP B C 1
ATOM 2524 O O . TRP B 1 141 ? -11.602 14.859 11.406 1 98.69 141 TRP B O 1
ATOM 2534 N N . ASN B 1 142 ? -10.688 14.25 9.492 1 98.31 142 ASN B N 1
ATOM 2535 C CA . ASN B 1 142 ? -11.93 13.945 8.789 1 98.31 142 ASN B CA 1
ATOM 2536 C C . ASN B 1 142 ? -11.758 12.766 7.832 1 98.31 142 ASN B C 1
ATOM 2538 O O . ASN B 1 142 ? -10.742 12.656 7.145 1 98.31 142 ASN B O 1
ATOM 2542 N N . ASP B 1 143 ? -12.734 11.828 7.855 1 98 143 ASP B N 1
ATOM 2543 C CA . ASP B 1 143 ? -12.711 10.773 6.848 1 98 143 ASP B CA 1
ATOM 2544 C C . ASP B 1 143 ? -13.375 11.234 5.551 1 98 143 ASP B C 1
ATOM 2546 O O . ASP B 1 143 ? -14.391 11.938 5.586 1 98 143 ASP B O 1
ATOM 2550 N N . ILE B 1 144 ? -12.727 10.898 4.512 1 96.19 144 ILE B N 1
ATOM 2551 C CA . ILE B 1 144 ? -13.164 11.328 3.189 1 96.19 144 ILE B CA 1
ATOM 2552 C C . ILE B 1 144 ? -13.07 10.164 2.209 1 96.19 144 ILE B C 1
ATOM 2554 O O . ILE B 1 144 ? -12.492 9.125 2.525 1 96.19 144 ILE B O 1
ATOM 2558 N N . GLN B 1 145 ? -13.719 10.352 1.068 1 94.06 145 GLN B N 1
ATOM 2559 C CA . GLN B 1 145 ? -13.633 9.344 0.019 1 94.06 145 GLN B CA 1
ATOM 2560 C C . GLN B 1 145 ? -12.203 9.203 -0.492 1 94.06 145 GLN B C 1
ATOM 2562 O O . GLN B 1 145 ? -11.492 10.195 -0.64 1 94.06 145 GLN B O 1
ATOM 2567 N N . MET B 1 146 ? -11.805 7.957 -0.815 1 92.56 146 MET B N 1
ATOM 2568 C CA . MET B 1 146 ? -10.438 7.672 -1.252 1 92.56 146 MET B CA 1
ATOM 2569 C C . MET B 1 146 ? -10.25 8.047 -2.717 1 92.56 146 MET B C 1
ATOM 2571 O O . MET B 1 146 ? -9.117 8.258 -3.166 1 92.56 146 MET B O 1
ATOM 2575 N N . ASP B 1 147 ? -11.367 7.934 -3.457 1 89.19 147 ASP B N 1
ATOM 2576 C CA . ASP B 1 147 ? -11.367 8.258 -4.879 1 89.19 147 ASP B CA 1
ATOM 2577 C C . ASP B 1 147 ? -12.633 9.008 -5.277 1 89.19 147 ASP B C 1
ATOM 2579 O O . ASP B 1 147 ? -13.359 9.508 -4.418 1 89.19 147 ASP B O 1
ATOM 2583 N N . ASP B 1 148 ? -12.75 9.203 -6.586 1 83.19 148 ASP B N 1
ATOM 2584 C CA . ASP B 1 148 ? -13.859 10.039 -7.031 1 83.19 148 ASP B CA 1
ATOM 2585 C C . ASP B 1 148 ? -14.953 9.195 -7.688 1 83.19 148 ASP B C 1
ATOM 2587 O O . ASP B 1 148 ? -15.742 9.703 -8.484 1 83.19 148 ASP B O 1
ATOM 2591 N N . LEU B 1 149 ? -15.047 7.953 -7.375 1 80.88 149 LEU B N 1
ATOM 2592 C CA . LEU B 1 149 ? -15.992 7.074 -8.055 1 80.88 149 LEU B CA 1
ATOM 2593 C C . LEU B 1 149 ? -17.406 7.258 -7.492 1 80.88 149 LEU B C 1
ATOM 2595 O O . LEU B 1 149 ? -18.375 7.191 -8.234 1 80.88 149 LEU B O 1
ATOM 2599 N N . ARG B 1 150 ? -17.547 7.43 -6.207 1 77.25 150 ARG B N 1
ATOM 2600 C CA . ARG B 1 150 ? -18.859 7.531 -5.594 1 77.25 150 ARG B CA 1
ATOM 2601 C C . ARG B 1 150 ? -19.312 8.984 -5.488 1 77.25 150 ARG B C 1
ATOM 2603 O O . ARG B 1 150 ? -20.453 9.312 -5.824 1 77.25 150 ARG B O 1
ATOM 2610 N N . VAL B 1 151 ? -18.484 9.82 -4.902 1 80.56 151 VAL B N 1
ATOM 2611 C CA . VAL B 1 151 ? -18.734 11.258 -4.773 1 80.56 151 VAL B CA 1
ATOM 2612 C C . VAL B 1 151 ? -17.469 12.031 -5.09 1 80.56 151 VAL B C 1
ATOM 2614 O O . VAL B 1 151 ? -16.375 11.461 -5.105 1 80.56 151 VAL B O 1
ATOM 2617 N N . ASP B 1 152 ? -17.672 13.211 -5.371 1 86.56 152 ASP B N 1
ATOM 2618 C CA . ASP B 1 152 ? -16.516 14.07 -5.617 1 86.56 152 ASP B CA 1
ATOM 2619 C C . ASP B 1 152 ? -15.609 14.141 -4.395 1 86.56 152 ASP B C 1
ATOM 2621 O O . ASP B 1 152 ? -16.016 14.625 -3.334 1 86.56 152 ASP B O 1
ATOM 2625 N N . ALA B 1 153 ? -14.531 13.492 -4.484 1 90 153 ALA B N 1
ATOM 2626 C CA . ALA B 1 153 ? -13.516 13.57 -3.438 1 90 153 ALA B CA 1
ATOM 2627 C C . ALA B 1 153 ? -12.516 14.688 -3.717 1 90 153 ALA B C 1
ATOM 2629 O O . ALA B 1 153 ? -12.156 14.93 -4.871 1 90 153 ALA B O 1
ATOM 2630 N N . PRO B 1 154 ? -12.023 15.375 -2.682 1 92.25 154 PRO B N 1
ATOM 2631 C CA . PRO B 1 154 ? -11.102 16.484 -2.9 1 92.25 154 PRO B CA 1
ATOM 2632 C C . PRO B 1 154 ? -9.695 16.031 -3.271 1 92.25 154 PRO B C 1
ATOM 2634 O O . PRO B 1 154 ? -9.234 14.984 -2.795 1 92.25 154 PRO B O 1
ATOM 2637 N N . GLU B 1 155 ? -9.125 16.734 -4.172 1 93.69 155 GLU B N 1
ATOM 2638 C CA . GLU B 1 155 ? -7.691 16.625 -4.402 1 93.69 155 GLU B CA 1
ATOM 2639 C C . GLU B 1 155 ? -6.91 17.625 -3.561 1 93.69 155 GLU B C 1
ATOM 2641 O O . GLU B 1 155 ? -7.086 18.844 -3.707 1 93.69 155 GLU B O 1
ATOM 2646 N N . VAL B 1 156 ? -6.082 17.141 -2.676 1 94.56 156 VAL B N 1
ATOM 2647 C CA . VAL B 1 156 ? -5.344 18.031 -1.783 1 94.56 156 VAL B CA 1
ATOM 2648 C C . VAL B 1 156 ? -3.889 17.594 -1.696 1 94.56 156 VAL B C 1
ATOM 2650 O O . VAL B 1 156 ? -3.52 16.547 -2.23 1 94.56 156 VAL B O 1
ATOM 2653 N N . CYS B 1 157 ? -3.059 18.484 -1.062 1 95.25 157 CYS B N 1
ATOM 2654 C CA . CYS B 1 157 ? -1.668 18.125 -0.799 1 95.25 157 CYS B CA 1
ATOM 2655 C C . CYS B 1 157 ? -1.578 16.922 0.136 1 95.25 157 CYS B C 1
ATOM 2657 O O . CYS B 1 157 ? -2.576 16.531 0.741 1 95.25 157 CYS B O 1
ATOM 2659 N N . PHE B 1 158 ? -0.419 16.328 0.114 1 96.31 158 PHE B N 1
ATOM 2660 C CA . PHE B 1 158 ? -0.257 15.148 0.965 1 96.31 158 PHE B CA 1
ATOM 2661 C C . PHE B 1 158 ? 1.177 15.047 1.473 1 96.31 158 PHE B C 1
ATOM 2663 O O . PHE B 1 158 ? 2.08 15.688 0.935 1 96.31 158 PHE B O 1
ATOM 2670 N N . VAL B 1 159 ? 1.32 14.359 2.557 1 96.62 159 VAL B N 1
ATOM 2671 C CA . VAL B 1 159 ? 2.621 14.211 3.199 1 96.62 159 VAL B CA 1
ATOM 2672 C C . VAL B 1 159 ? 3.092 12.766 3.086 1 96.62 159 VAL B C 1
ATOM 2674 O O . VAL B 1 159 ? 2.389 11.844 3.504 1 96.62 159 VAL B O 1
ATOM 2677 N N . CYS B 1 160 ? 4.238 12.594 2.49 1 97.38 160 CYS B N 1
ATOM 2678 C CA . CYS B 1 160 ? 4.883 11.289 2.455 1 97.38 160 CYS B CA 1
ATOM 2679 C C . CYS B 1 160 ? 5.91 11.156 3.574 1 97.38 160 CYS B C 1
ATOM 2681 O O . CYS B 1 160 ? 6.547 12.141 3.959 1 97.38 160 CYS B O 1
ATOM 2683 N N . GLU B 1 161 ? 6.039 9.977 4.023 1 96.31 161 GLU B N 1
ATOM 2684 C CA . GLU B 1 161 ? 6.988 9.562 5.055 1 96.31 161 GLU B CA 1
ATOM 2685 C C . GLU B 1 161 ? 7.84 8.391 4.578 1 96.31 161 GLU B C 1
ATOM 2687 O O . GLU B 1 161 ? 7.363 7.527 3.838 1 96.31 161 GLU B O 1
ATOM 2692 N N . MET B 1 162 ? 9.117 8.406 4.91 1 93.75 162 MET B N 1
ATOM 2693 C CA . MET B 1 162 ? 9.969 7.27 4.582 1 93.75 162 MET B CA 1
ATOM 2694 C C . MET B 1 162 ? 11.078 7.105 5.617 1 93.75 162 MET B C 1
ATOM 2696 O O . MET B 1 162 ? 11.344 8.023 6.398 1 93.75 162 MET B O 1
ATOM 2700 N N . TYR B 1 163 ? 11.672 5.938 5.609 1 89.69 163 TYR B N 1
ATOM 2701 C CA . TYR B 1 163 ? 12.852 5.715 6.438 1 89.69 163 TYR B CA 1
ATOM 2702 C C . TYR B 1 163 ? 14.055 6.457 5.875 1 89.69 163 TYR B C 1
ATOM 2704 O O . TYR B 1 163 ? 14.164 6.648 4.66 1 89.69 163 TYR B O 1
ATOM 2712 N N . PRO B 1 164 ? 14.93 6.785 6.781 1 87.81 164 PRO B N 1
ATOM 2713 C CA . PRO B 1 164 ? 16.188 7.312 6.258 1 87.81 164 PRO B CA 1
ATOM 2714 C C . PRO B 1 164 ? 17 6.262 5.5 1 87.81 164 PRO B C 1
ATOM 2716 O O . PRO B 1 164 ? 16.906 5.07 5.812 1 87.81 164 PRO B O 1
ATOM 2719 N N . THR B 1 165 ? 17.547 6.637 4.328 1 77 165 THR B N 1
ATOM 2720 C CA . THR B 1 165 ? 18.312 5.699 3.516 1 77 165 THR B CA 1
ATOM 2721 C C . THR B 1 165 ? 19.812 5.883 3.75 1 77 165 THR B C 1
ATOM 2723 O O . THR B 1 165 ? 20.266 6.984 4.074 1 77 165 THR B O 1
ATOM 2726 N N . GLU B 1 166 ? 20.453 4.707 3.801 1 63.53 166 GLU B N 1
ATOM 2727 C CA . GLU B 1 166 ? 21.906 4.797 3.877 1 63.53 166 GLU B CA 1
ATOM 2728 C C . GLU B 1 166 ? 22.484 5.449 2.625 1 63.53 166 GLU B C 1
ATOM 2730 O O . GLU B 1 166 ? 22.047 5.172 1.511 1 63.53 166 GLU B O 1
ATOM 2735 N N . ARG B 1 167 ? 22.953 6.625 2.785 1 51.69 167 ARG B N 1
ATOM 2736 C CA . ARG B 1 167 ? 23.672 7.305 1.704 1 51.69 167 ARG B CA 1
ATOM 2737 C C . ARG B 1 167 ? 24.938 6.551 1.316 1 51.69 167 ARG B C 1
ATOM 2739 O O . ARG B 1 167 ? 25.734 6.195 2.18 1 51.69 167 ARG B O 1
ATOM 2746 N N . GLN B 1 168 ? 24.719 5.648 0.384 1 48 168 GLN B N 1
ATOM 2747 C CA . GLN B 1 168 ? 25.969 5.027 -0.056 1 48 168 GLN B CA 1
ATOM 2748 C C . GLN B 1 168 ? 26.953 6.074 -0.559 1 48 168 GLN B C 1
ATOM 2750 O O . GLN B 1 168 ? 26.562 7.039 -1.222 1 48 168 GLN B O 1
ATOM 2755 N N . CYS B 1 169 ? 27.906 6.359 0.29 1 45.06 169 CYS B N 1
ATOM 2756 C CA . CYS B 1 169 ? 28.984 7.266 -0.067 1 45.06 169 CYS B CA 1
ATOM 2757 C C . CYS B 1 169 ? 29.625 6.855 -1.389 1 45.06 169 CYS B C 1
ATOM 2759 O O . CYS B 1 169 ? 30.047 5.711 -1.552 1 45.06 169 CYS B O 1
ATOM 2761 N N . SER B 1 170 ? 29.109 7.309 -2.502 1 42 170 SER B N 1
ATOM 2762 C CA . SER B 1 170 ? 29.828 7.078 -3.748 1 42 170 SER B CA 1
ATOM 2763 C C . SER B 1 170 ? 31.203 7.746 -3.725 1 42 170 SER B C 1
ATOM 2765 O O . SER B 1 170 ? 31.297 8.953 -3.502 1 42 170 SER B O 1
ATOM 2767 N N . ILE B 1 171 ? 32.156 7.062 -3.154 1 39.62 171 ILE B N 1
ATOM 2768 C CA . ILE B 1 171 ? 33.469 7.586 -3.391 1 39.62 171 ILE B CA 1
ATOM 2769 C C . ILE B 1 171 ? 33.781 7.578 -4.887 1 39.62 171 ILE B C 1
ATOM 2771 O O . ILE B 1 171 ? 33.75 6.527 -5.531 1 39.62 171 ILE B O 1
ATOM 2775 N N . VAL B 1 172 ? 33.406 8.469 -5.605 1 33.31 172 VAL B N 1
ATOM 2776 C CA . VAL B 1 172 ? 33.938 8.695 -6.938 1 33.31 172 VAL B CA 1
ATOM 2777 C C . VAL B 1 172 ? 35.438 9.031 -6.836 1 33.31 172 VAL B C 1
ATOM 2779 O O . VAL B 1 172 ? 35.812 10.023 -6.207 1 33.31 172 VAL B O 1
ATOM 2782 N N . ALA B 1 173 ? 36.312 7.938 -6.984 1 30.8 173 ALA B N 1
ATOM 2783 C CA . ALA B 1 173 ? 37.719 8.281 -7.297 1 30.8 173 ALA B CA 1
ATOM 2784 C C . ALA B 1 173 ? 37.844 8.727 -8.75 1 30.8 173 ALA B C 1
ATOM 2786 O O . ALA B 1 173 ? 37.188 8.18 -9.641 1 30.8 173 ALA B O 1
#

Sequence (346 aa):
MMNRVLIFSVLMAALCALASAGCPEGYTQRNWPDQHGNCYKVFKNAALWFHADHFCRADGGWLATISDEDDGAFVNSFFISNRGYSCNDWYWVGGTDALHEGIWRWQQDGSVATYTNWAARQPDNWWDEDSLMVNSATREWNDIQMDDLRVDAPEVCFVCEMYPTERQCSIVAMMNRVLIFSVLMAALCALASAGCPEGYTQRNWPDQHGNCYKVFKNAALWFHADHFCRADGGWLATISDEDDGAFVNSFFISNRGYSCNDWYWVGGTDALHEGIWRWQQDGSVATYTNWAARQPDNWWDEDSLMVNSATREWNDIQMDDLRVDAPEVCFVCEMYPTERQCSIVA

Foldseek 3Di:
DPPPPPPPPPPPPVCLPQQPQAAPPQWDFDQDVVRFGWTKHKDFFFDFLQVVQVVLVVVAFGFADDQDPVSLVVNLVVCVVPVVRPFDQKEFGQWFCLVPPPFIAGSHPRDTHPDAAADPCPPVCVVNFTTWMAGSPPRHIYGFHRDPPRHRTTGGMTMTIHGGGRPRPPPPD/DPPPPPPPPPPPPVCLPQQPQAAPPQWDFDQDVVRFGWTKHKDFFFDFLQVVQVVLVVVAFGFADDQDPVSLVVNLVVCVVPVVRPFDQKEFGQWFCLVPPPFIAGSHPRDTHPDAAADPCPPVCVVNFTTWMAGSPPRHIYGFHRDPPRHRTTTGMTMTIHGGGRPRPPPPD

pLDDT: mean 82.6, std 19.65, range [30.42, 98.75]

Secondary structure (DSSP, 8-state):
--------------------EEPPTTPEE---TTS-PPEEEEEEEEE-HHHHHHHHHHTTSEEPP--SHHHHHHHHHHHHTTTTSS--SEEEEEEE-SSSTT--EETTT-PBP----BPTT----TTS--EEEEETTT--EEEE-SSSSSS-PPPEEEEEEEPPEE-------/--------------------EEPPTTPEE---TTS-PPEEEEEEEEE-HHHHHHHHHHTTSEEPP--SHHHHHHHHHHHHTTTTS---SEEEEEEE-SSSTT--EETTT-PBP----BPTT----TTS--EEEEETTT--EEEE-SSSSSS-PPPEEEEEEEPPEE-------

InterPro domains:
  IPR001304 C-type lectin-like [PF00059] (49-145)
  IPR001304 C-type lectin-like [PS50041] (35-143)
  IPR001304 C-type lectin-like [SM00034] (23-161)
  IPR016186 C-type lectin-like/link domain superfamily [G3DSA:3.10.100.10] (14-163)
  IPR016187 C-type lectin fold [SSF56436] (7-165)
  IPR050801 Calcium-Dependent Lectins in Immunity and Development [PTHR22801] (21-165)

Radius of gyration: 24.86 Å; Cα contacts (8 Å, |Δi|>4): 701; chains: 2; bounding box: 94×59×45 Å